Protein AF-A0A024X359-F1 (afdb_monomer_lite)

Secondary structure (DSSP, 8-state):
----SS-SSTTPPPHHHH--SS-EEEGGGTEEE-S-HHHHHHHHHHHHHHHHHHHHHHHHH---HHHHHHHHHHHHHHHHHHHHHHHHHHTS---EEPPPSS--TTS-SSTT-EEEEEETTEEEEEEEETTTTEEPPTT-EEETTTTEEETT--EEETTTTEEE-TTTHHHHHHHHHHHHHHHHHHHHHHHHHHHHHHHHHHSS---HHHHHHHHH-TT-

Sequence (220 aa):
MVQIHDAKSPFLLPLYKVYESNNIFFCKGNIITGPNIFFLLFTYIIIIISVLPIYIITYFQIDSSFCLTVALVSLTIFFVLVLFFLTTTAFCDPGIIPKRNYVDLSLPKGRTAFTTVKINGTIIKQYWCVNCNHFKEPRSKHCYTCNNCVTKFDHHCVWIGNCVGNRNYRRFFFFILNLSILSTIICFIFIGLFIQLCIKENGSLSFQPILYTIGEYPHM

Organism: Plasmodium falciparum (isolate Camp / Malaysia) (NCBI:txid5835)

pLDDT: mean 88.86, std 12.9, range [38.66, 98.81]

Radius of gyration: 25.85 Å; chains: 1; bounding box: 54×55×70 Å

InterPro domains:
  IPR001594 Palmitoyltransferase, DHHC domain [PF01529] (125-204)
  IPR039859 Palmitoyltransferase PFA4/ZDHHC16/ZDHHC20/ERF2-like [PTHR22883] (45-196)

Structure (mmCIF, N/CA/C/O backbone):
data_AF-A0A024X359-F1
#
_entry.id   AF-A0A024X359-F1
#
loop_
_atom_site.group_PDB
_atom_site.id
_atom_site.type_symbol
_atom_site.label_atom_id
_atom_site.label_alt_id
_atom_site.label_comp_id
_atom_site.label_asym_id
_atom_site.label_entity_id
_atom_site.label_seq_id
_atom_site.pdbx_PDB_ins_code
_atom_site.Cartn_x
_atom_site.Cartn_y
_atom_site.Cartn_z
_atom_site.occupancy
_atom_site.B_iso_or_equiv
_atom_site.auth_seq_id
_atom_site.auth_comp_id
_atom_site.auth_asym_id
_atom_site.auth_atom_id
_atom_site.pdbx_PDB_model_num
ATOM 1 N N . MET A 1 1 ? 7.014 -33.801 -16.166 1.00 38.66 1 MET A N 1
ATOM 2 C CA . MET A 1 1 ? 6.399 -33.379 -17.442 1.00 38.66 1 MET A CA 1
ATOM 3 C C . MET A 1 1 ? 5.160 -32.561 -17.086 1.00 38.66 1 MET A C 1
ATOM 5 O O . MET A 1 1 ? 4.189 -33.127 -16.609 1.00 38.66 1 MET A O 1
ATOM 9 N N . VAL A 1 2 ? 5.248 -31.228 -17.125 1.00 43.72 2 VAL A N 1
ATOM 10 C CA . VAL A 1 2 ? 4.160 -30.336 -16.676 1.00 43.72 2 VAL A CA 1
ATOM 11 C C . VAL A 1 2 ? 3.090 -30.314 -17.764 1.00 43.72 2 VAL A C 1
ATOM 13 O O . VAL A 1 2 ? 3.373 -29.857 -18.866 1.00 43.72 2 VAL A O 1
ATOM 16 N N . GLN A 1 3 ? 1.892 -30.833 -17.487 1.00 43.62 3 GLN A N 1
ATOM 17 C CA . GLN A 1 3 ? 0.793 -30.811 -18.454 1.00 43.62 3 GLN A CA 1
ATOM 18 C C . GLN A 1 3 ? 0.294 -29.375 -18.667 1.00 43.62 3 GLN A C 1
ATOM 20 O O . GLN A 1 3 ? -0.083 -28.670 -17.729 1.00 43.62 3 GLN A O 1
ATOM 25 N N . ILE A 1 4 ? 0.344 -28.933 -19.923 1.00 55.34 4 ILE A N 1
ATOM 26 C CA . ILE A 1 4 ? 0.020 -27.580 -20.375 1.00 55.34 4 ILE A CA 1
ATOM 27 C C . ILE A 1 4 ? -1.403 -27.607 -20.942 1.00 55.34 4 ILE A C 1
ATOM 29 O O . ILE A 1 4 ? -1.587 -27.733 -22.145 1.00 55.34 4 ILE A O 1
ATOM 33 N N . HIS A 1 5 ? -2.422 -27.522 -20.086 1.00 54.28 5 HIS A N 1
ATOM 34 C CA . HIS A 1 5 ? -3.819 -27.540 -20.549 1.00 54.28 5 HIS A CA 1
ATOM 35 C C . HIS A 1 5 ? -4.333 -26.190 -21.093 1.00 54.28 5 HIS A C 1
ATOM 37 O O . HIS A 1 5 ? -5.418 -26.153 -21.658 1.00 54.28 5 HIS A O 1
ATOM 43 N N . ASP A 1 6 ? -3.549 -25.106 -21.004 1.00 59.59 6 ASP A N 1
ATOM 44 C CA . ASP A 1 6 ? -4.024 -23.742 -21.317 1.00 59.59 6 ASP A CA 1
ATOM 45 C C . ASP A 1 6 ? -3.239 -23.004 -22.431 1.00 59.59 6 ASP A C 1
ATOM 47 O O . ASP A 1 6 ? -3.489 -21.822 -22.677 1.00 59.59 6 ASP A O 1
ATOM 51 N N . ALA A 1 7 ? -2.275 -23.637 -23.115 1.00 54.19 7 ALA A N 1
ATOM 52 C CA . ALA A 1 7 ? -1.505 -22.967 -24.173 1.00 54.19 7 ALA A CA 1
ATOM 53 C C . ALA A 1 7 ? -2.050 -23.292 -25.573 1.00 54.19 7 ALA A C 1
ATOM 55 O O . ALA A 1 7 ? -2.147 -24.454 -25.953 1.00 54.19 7 ALA A O 1
ATOM 56 N N . LYS A 1 8 ? -2.322 -22.254 -26.384 1.00 64.56 8 LYS A N 1
ATOM 57 C CA . LYS A 1 8 ? -2.740 -22.365 -27.803 1.00 64.56 8 LYS A CA 1
ATOM 58 C C . LYS A 1 8 ? -1.694 -23.035 -28.719 1.00 64.56 8 LYS A C 1
ATOM 60 O O . LYS A 1 8 ? -1.965 -23.265 -29.890 1.00 64.56 8 LYS A O 1
ATOM 65 N N . SER A 1 9 ? -0.501 -23.326 -28.201 1.00 68.88 9 SER A N 1
ATOM 66 C CA . SER A 1 9 ? 0.564 -24.087 -28.854 1.00 68.88 9 SER A CA 1
ATOM 67 C C . SER A 1 9 ? 1.379 -24.808 -27.773 1.00 68.88 9 SER A C 1
ATOM 69 O O . SER A 1 9 ? 1.671 -24.184 -26.749 1.00 68.88 9 SER A O 1
ATOM 71 N N . PRO A 1 10 ? 1.802 -26.071 -27.985 1.00 67.94 10 PRO A N 1
ATOM 72 C CA . PRO A 1 10 ? 2.625 -26.817 -27.026 1.00 67.94 10 PRO A CA 1
ATOM 73 C C . PRO A 1 10 ? 4.008 -26.183 -26.784 1.00 67.94 10 PRO A C 1
ATOM 75 O O . PRO A 1 10 ? 4.703 -26.569 -25.849 1.00 67.94 10 PRO A O 1
ATOM 78 N N . PHE A 1 11 ? 4.391 -25.189 -27.592 1.00 76.06 11 PHE A N 1
ATOM 79 C CA . PHE A 1 11 ? 5.669 -24.481 -27.507 1.00 76.06 11 PHE A CA 1
ATOM 80 C C . PHE A 1 11 ? 5.574 -23.092 -26.850 1.00 76.06 11 PHE A C 1
ATOM 82 O O . PHE A 1 11 ? 6.594 -22.424 -26.694 1.00 76.06 11 PHE A O 1
ATOM 89 N N . LEU A 1 12 ? 4.377 -22.625 -26.469 1.00 78.12 12 LEU A N 1
ATOM 90 C CA . LEU A 1 12 ? 4.191 -21.314 -25.839 1.00 78.12 12 LEU A CA 1
ATOM 91 C C . LEU A 1 12 ? 3.986 -21.455 -24.330 1.00 78.12 12 LEU A C 1
ATOM 93 O O . LEU A 1 12 ? 3.001 -22.032 -23.870 1.00 78.12 12 LEU A O 1
ATOM 97 N N . LEU A 1 13 ? 4.895 -20.871 -23.549 1.00 81.75 13 LEU A N 1
ATOM 98 C CA . LEU A 1 13 ? 4.740 -20.756 -22.101 1.00 81.75 13 LEU A CA 1
ATOM 99 C C . LEU A 1 13 ? 4.040 -19.436 -21.736 1.00 81.75 13 LEU A C 1
ATOM 101 O O . LEU A 1 13 ? 4.354 -18.396 -22.320 1.00 81.75 13 LEU A O 1
ATOM 105 N N . PRO A 1 14 ? 3.114 -19.436 -20.757 1.00 83.25 14 PRO A N 1
ATOM 106 C CA . PRO A 1 14 ? 2.523 -18.203 -20.252 1.00 83.25 14 PRO A CA 1
ATOM 107 C C . PRO A 1 14 ? 3.588 -17.240 -19.720 1.00 83.25 14 PRO A C 1
ATOM 109 O O . PRO A 1 14 ? 4.440 -17.642 -18.926 1.00 83.25 14 PRO A O 1
ATOM 112 N N . LEU A 1 15 ? 3.497 -15.960 -20.101 1.00 84.94 15 LEU A N 1
ATOM 113 C CA . LEU A 1 15 ? 4.510 -14.949 -19.781 1.00 84.94 15 LEU A CA 1
ATOM 114 C C . LEU A 1 15 ? 4.815 -14.873 -18.280 1.00 84.94 15 LEU A C 1
ATOM 116 O O . LEU A 1 15 ? 5.976 -14.859 -17.902 1.00 84.94 15 LEU A O 1
ATOM 120 N N . TYR A 1 16 ? 3.800 -14.921 -17.414 1.00 85.50 16 TYR A N 1
ATOM 121 C CA . TYR A 1 16 ? 3.980 -14.849 -15.956 1.00 85.50 16 TYR A CA 1
ATOM 122 C C . TYR A 1 16 ? 4.842 -15.983 -15.360 1.00 85.50 16 TYR A C 1
ATOM 124 O O . TYR A 1 16 ? 5.279 -15.868 -14.220 1.00 85.50 16 TYR A O 1
ATOM 132 N N . LYS A 1 17 ? 5.073 -17.083 -16.097 1.00 86.62 17 LYS A N 1
ATOM 133 C CA . LYS A 1 17 ? 5.959 -18.184 -15.677 1.00 86.62 17 LYS A CA 1
ATOM 134 C C . LYS A 1 17 ? 7.417 -17.978 -16.083 1.00 86.62 17 LYS A C 1
ATOM 136 O O . LYS A 1 17 ? 8.292 -18.596 -15.491 1.00 86.62 17 LYS A O 1
ATOM 141 N N . VAL A 1 18 ? 7.659 -17.179 -17.120 1.00 87.75 18 VAL A N 1
ATOM 142 C CA . VAL A 1 18 ? 8.979 -17.012 -17.752 1.00 87.75 18 VAL A CA 1
ATOM 143 C C . VAL A 1 18 ? 9.480 -15.568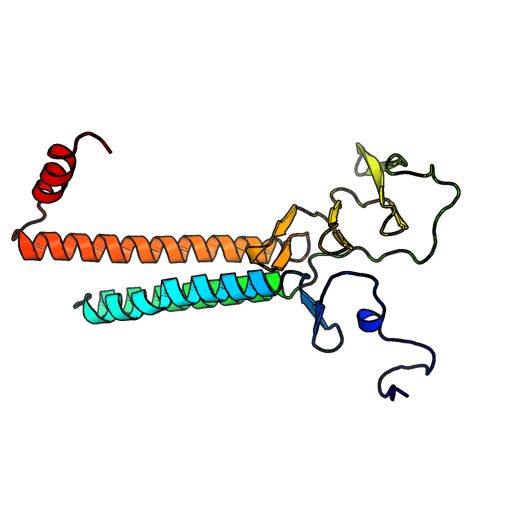 -17.707 1.00 87.75 18 VAL A C 1
ATOM 145 O O . VAL A 1 18 ? 10.602 -15.297 -18.117 1.00 87.75 18 VAL A O 1
ATOM 148 N N . TYR A 1 19 ? 8.660 -14.628 -17.230 1.00 88.81 19 TYR A N 1
ATOM 149 C CA . TYR A 1 19 ? 9.012 -13.218 -17.160 1.00 88.81 19 TYR A CA 1
ATOM 150 C C . TYR A 1 19 ? 10.105 -12.994 -16.115 1.00 88.81 19 TYR A C 1
ATOM 152 O O . TYR A 1 19 ? 9.886 -13.164 -14.916 1.00 88.81 19 TYR A O 1
ATOM 160 N N . GLU A 1 20 ? 11.281 -12.582 -16.582 1.00 91.19 20 GLU A N 1
ATOM 161 C CA . GLU A 1 20 ? 12.465 -12.369 -15.755 1.00 91.19 20 GLU A CA 1
ATOM 162 C C . GLU A 1 20 ? 12.299 -11.144 -14.848 1.00 91.19 20 GLU A C 1
ATOM 164 O O . GLU A 1 20 ? 12.737 -10.041 -15.171 1.00 91.19 20 GLU A O 1
ATOM 169 N N . SER A 1 21 ? 11.669 -11.308 -13.692 1.00 93.94 21 SER A N 1
ATOM 170 C CA . SER A 1 21 ? 11.541 -10.263 -12.677 1.00 93.94 21 SER A CA 1
ATOM 171 C C . SER A 1 21 ? 11.519 -10.855 -11.278 1.00 93.94 21 SER A C 1
ATOM 173 O O . SER A 1 21 ? 11.332 -12.057 -11.119 1.00 93.94 21 SER A O 1
ATOM 175 N N . ASN A 1 22 ? 11.639 -9.998 -10.267 1.00 96.25 22 ASN A N 1
ATOM 176 C CA . ASN A 1 22 ? 11.485 -10.410 -8.872 1.00 96.25 22 ASN A CA 1
ATOM 177 C C . ASN A 1 22 ? 10.027 -10.270 -8.392 1.00 96.25 22 ASN A C 1
ATOM 179 O O . ASN A 1 22 ? 9.752 -10.368 -7.200 1.00 96.25 22 ASN A O 1
ATOM 183 N N . ASN A 1 23 ? 9.086 -9.974 -9.294 1.00 95.69 23 ASN A N 1
ATOM 184 C CA . ASN A 1 23 ? 7.673 -9.896 -8.955 1.00 95.69 23 ASN A CA 1
ATOM 185 C C . ASN A 1 23 ? 7.079 -11.287 -8.719 1.00 95.69 23 ASN A C 1
ATOM 187 O O . ASN A 1 23 ? 7.470 -12.272 -9.342 1.00 95.69 23 ASN A O 1
ATOM 191 N N . ILE A 1 24 ? 6.081 -11.340 -7.842 1.00 94.88 24 ILE A N 1
ATOM 192 C CA . ILE A 1 24 ? 5.318 -12.549 -7.542 1.00 94.88 24 ILE A CA 1
ATOM 193 C C . ILE A 1 24 ? 3.985 -12.446 -8.285 1.00 94.88 24 ILE A C 1
ATOM 195 O O . ILE A 1 24 ? 3.284 -11.436 -8.176 1.00 94.88 24 ILE A O 1
ATOM 199 N N . PHE A 1 25 ? 3.635 -13.492 -9.030 1.00 94.25 25 PHE A N 1
ATOM 200 C CA . PHE A 1 25 ? 2.418 -13.556 -9.836 1.00 94.25 25 PHE A CA 1
ATOM 201 C C . PHE A 1 25 ? 1.420 -14.551 -9.236 1.00 94.25 25 PHE A C 1
ATOM 203 O O . PHE A 1 25 ? 1.756 -15.708 -8.991 1.00 94.25 25 PHE A O 1
ATOM 210 N N . PHE A 1 26 ? 0.172 -14.123 -9.066 1.00 92.50 26 PHE A N 1
ATOM 211 C CA . PHE A 1 26 ? -0.948 -14.953 -8.619 1.00 92.50 26 PHE A CA 1
ATOM 212 C C . PHE A 1 26 ? -2.030 -15.034 -9.703 1.00 92.50 26 PHE A C 1
ATOM 214 O O . PHE A 1 26 ? -1.989 -14.314 -10.704 1.00 92.50 26 PHE A O 1
ATOM 221 N N . CYS A 1 27 ? -3.008 -15.927 -9.520 1.00 92.12 27 CYS A N 1
ATOM 222 C CA . CYS A 1 27 ? -4.182 -16.056 -10.396 1.00 92.12 27 CYS A CA 1
ATOM 223 C C . CYS A 1 27 ? -3.825 -16.152 -11.894 1.00 92.12 27 CYS A C 1
ATOM 225 O O . CYS A 1 27 ? -4.359 -15.406 -12.710 1.00 92.12 27 CYS A O 1
ATOM 227 N N . LYS A 1 28 ? -2.884 -17.042 -12.251 1.00 90.06 28 LYS A N 1
ATOM 228 C CA . LYS A 1 28 ? -2.366 -17.209 -13.626 1.00 90.06 28 LYS A CA 1
ATOM 229 C C . LYS A 1 28 ? -1.805 -15.911 -14.247 1.00 90.06 28 LYS A C 1
ATOM 231 O O . LYS A 1 28 ? -1.902 -15.708 -15.452 1.00 90.06 28 LYS A O 1
ATOM 236 N N . GLY A 1 29 ? -1.223 -15.033 -13.427 1.00 87.38 29 GLY A N 1
ATOM 237 C CA . GLY A 1 29 ? -0.613 -13.774 -13.867 1.00 87.38 29 GLY A CA 1
ATOM 238 C C . GLY A 1 29 ? -1.540 -12.560 -13.830 1.00 87.38 29 GLY A C 1
ATOM 239 O O . GLY A 1 29 ? -1.084 -11.457 -14.118 1.00 87.38 29 GLY A O 1
ATOM 240 N N . ASN A 1 30 ? -2.809 -12.728 -13.447 1.00 89.12 30 ASN A N 1
ATOM 241 C CA . ASN A 1 30 ? -3.763 -11.616 -13.355 1.00 89.12 30 ASN A CA 1
ATOM 242 C C . ASN A 1 30 ? -3.503 -10.697 -12.156 1.00 89.12 30 ASN A C 1
ATOM 244 O O . ASN A 1 30 ? -3.935 -9.547 -12.153 1.00 89.12 30 ASN A O 1
ATOM 248 N N . ILE A 1 31 ? -2.815 -11.207 -11.136 1.00 94.19 31 ILE A N 1
ATOM 249 C CA . ILE A 1 31 ? -2.437 -10.451 -9.948 1.00 94.19 31 ILE A CA 1
ATOM 250 C C . ILE A 1 31 ? -0.918 -10.469 -9.844 1.00 94.19 31 ILE A C 1
ATOM 252 O O . ILE A 1 31 ? -0.289 -11.513 -10.009 1.00 94.19 31 ILE A O 1
ATOM 256 N N . ILE A 1 32 ? -0.337 -9.313 -9.546 1.00 95.12 32 ILE A N 1
ATOM 257 C CA . ILE A 1 32 ? 1.105 -9.136 -9.408 1.00 95.12 32 ILE A CA 1
ATOM 258 C C . ILE A 1 32 ? 1.393 -8.335 -8.143 1.00 95.12 32 ILE A C 1
ATOM 260 O O . ILE A 1 32 ? 0.727 -7.341 -7.869 1.00 95.12 32 ILE A O 1
ATOM 264 N N . THR A 1 33 ? 2.393 -8.755 -7.382 1.00 96.56 33 THR A N 1
ATOM 265 C CA . THR A 1 33 ? 2.958 -7.981 -6.272 1.00 96.56 33 THR A CA 1
ATOM 266 C C . THR A 1 33 ? 4.479 -7.955 -6.383 1.00 96.56 33 THR A C 1
ATOM 268 O O . THR A 1 33 ? 5.068 -8.662 -7.210 1.00 96.56 33 THR A O 1
ATOM 271 N N . GLY A 1 34 ? 5.135 -7.091 -5.619 1.00 95.88 34 GLY A N 1
ATOM 272 C CA . GLY A 1 34 ? 6.592 -7.056 -5.570 1.00 95.88 34 GLY A CA 1
ATOM 273 C C . GLY A 1 34 ? 7.177 -8.143 -4.656 1.00 95.88 34 GLY A C 1
ATOM 274 O O . GLY A 1 34 ? 6.446 -8.915 -4.034 1.00 95.88 34 GLY A O 1
ATOM 275 N N . PRO A 1 35 ? 8.512 -8.224 -4.570 1.00 95.75 35 PRO A N 1
ATOM 276 C CA . PRO A 1 35 ? 9.204 -9.282 -3.829 1.00 95.75 35 PRO A CA 1
ATOM 277 C C . PRO A 1 35 ? 9.077 -9.162 -2.303 1.00 95.75 35 PRO A C 1
ATOM 279 O O . PRO A 1 35 ? 9.296 -10.134 -1.584 1.00 95.75 35 PRO A O 1
ATOM 282 N N . ASN A 1 36 ? 8.749 -7.981 -1.771 1.00 96.00 36 ASN A N 1
ATOM 283 C CA . ASN A 1 36 ? 8.774 -7.703 -0.331 1.00 96.00 36 ASN A CA 1
ATOM 284 C C . ASN A 1 36 ? 7.453 -8.086 0.368 1.00 96.00 36 ASN A C 1
ATOM 286 O O . ASN A 1 36 ? 6.906 -7.304 1.145 1.00 96.00 36 ASN A O 1
ATOM 290 N N . ILE A 1 37 ? 6.945 -9.298 0.123 1.00 94.06 37 ILE A N 1
ATOM 291 C CA . ILE A 1 37 ? 5.652 -9.751 0.665 1.00 94.06 37 ILE A CA 1
ATOM 292 C C . ILE A 1 37 ? 5.631 -9.825 2.199 1.00 94.06 37 ILE A C 1
ATOM 294 O O . ILE A 1 37 ? 4.612 -9.527 2.811 1.00 94.06 37 ILE A O 1
ATOM 298 N N . PHE A 1 38 ? 6.761 -10.136 2.840 1.00 95.94 38 PHE A N 1
ATOM 299 C CA . PHE A 1 38 ? 6.850 -10.162 4.304 1.00 95.94 38 PHE A CA 1
ATOM 300 C C . PHE A 1 38 ? 6.639 -8.781 4.936 1.00 95.94 38 PHE A C 1
ATOM 302 O O . PHE A 1 38 ? 5.947 -8.673 5.943 1.00 95.94 38 PHE A O 1
ATOM 309 N N . PHE A 1 39 ? 7.162 -7.714 4.322 1.00 96.81 39 PHE A N 1
ATOM 310 C CA . PHE A 1 39 ? 6.930 -6.345 4.795 1.00 96.81 39 PHE A CA 1
ATOM 311 C C . PHE A 1 39 ? 5.488 -5.886 4.549 1.00 96.81 39 PHE A C 1
ATOM 313 O O . PHE A 1 39 ? 4.927 -5.152 5.361 1.00 96.81 39 PHE A O 1
ATOM 320 N N . LEU A 1 40 ? 4.857 -6.368 3.474 1.00 97.31 40 LEU A N 1
ATOM 321 C CA . LEU A 1 40 ? 3.428 -6.163 3.248 1.00 97.31 40 LEU A CA 1
ATOM 322 C C . LEU A 1 40 ? 2.584 -6.845 4.337 1.00 97.31 40 LEU A C 1
ATOM 324 O O . LEU A 1 40 ? 1.702 -6.210 4.909 1.00 97.31 40 LEU A O 1
ATOM 328 N N . LEU A 1 41 ? 2.874 -8.108 4.671 1.00 97.69 41 LEU A N 1
ATOM 329 C CA . LEU A 1 41 ? 2.206 -8.819 5.770 1.00 97.69 41 LEU A CA 1
ATOM 330 C C . LEU A 1 41 ? 2.416 -8.104 7.107 1.00 97.69 41 LEU A C 1
ATOM 332 O O . LEU A 1 41 ? 1.460 -7.896 7.849 1.00 97.69 41 LEU A O 1
ATOM 336 N N . PHE A 1 42 ? 3.643 -7.663 7.381 1.00 98.12 42 PHE A N 1
ATOM 337 C CA . PHE A 1 42 ? 3.963 -6.870 8.564 1.00 98.12 42 PHE A CA 1
ATOM 338 C C . PHE A 1 42 ? 3.143 -5.572 8.632 1.00 98.12 42 PHE A C 1
ATOM 340 O O . PHE A 1 42 ? 2.619 -5.226 9.688 1.00 98.12 42 PHE A O 1
ATOM 347 N N . THR A 1 43 ? 2.948 -4.896 7.499 1.00 98.06 43 THR A N 1
ATOM 348 C CA . THR A 1 43 ? 2.126 -3.680 7.414 1.00 98.06 43 THR A CA 1
ATOM 349 C C . THR A 1 43 ? 0.654 -3.963 7.720 1.00 98.06 43 THR A C 1
ATOM 351 O O . THR A 1 43 ? 0.050 -3.229 8.501 1.00 98.06 43 THR A O 1
ATOM 354 N N . TYR A 1 44 ? 0.079 -5.051 7.188 1.00 98.50 44 TYR A N 1
ATOM 355 C CA . TYR A 1 44 ? -1.277 -5.477 7.566 1.00 98.50 44 TYR A CA 1
ATOM 356 C C . TYR A 1 44 ? -1.392 -5.744 9.066 1.00 98.50 44 TYR A C 1
ATOM 358 O O . TYR A 1 44 ? -2.340 -5.280 9.695 1.00 98.50 44 TYR A O 1
ATOM 366 N N . ILE A 1 45 ? -0.422 -6.458 9.640 1.00 98.38 45 ILE A N 1
ATOM 367 C CA . ILE A 1 45 ? -0.403 -6.795 11.066 1.00 98.38 45 ILE A CA 1
ATOM 368 C C . ILE A 1 45 ? -0.381 -5.526 11.921 1.00 98.38 45 ILE A C 1
ATOM 370 O O . ILE A 1 45 ? -1.210 -5.403 12.817 1.00 98.38 45 ILE A O 1
ATOM 374 N N . ILE A 1 46 ? 0.500 -4.564 11.624 1.00 97.69 46 ILE A N 1
ATOM 375 C CA . ILE A 1 46 ? 0.562 -3.294 12.364 1.00 97.69 46 ILE A CA 1
ATOM 376 C C . ILE A 1 46 ? -0.778 -2.562 12.302 1.00 97.69 46 ILE A C 1
ATOM 378 O O . ILE A 1 46 ? -1.284 -2.126 13.335 1.00 97.69 46 ILE A O 1
ATOM 382 N N . ILE A 1 47 ? -1.373 -2.436 11.113 1.00 98.06 47 ILE A N 1
ATOM 383 C CA . ILE A 1 47 ? -2.640 -1.713 10.939 1.00 98.06 47 ILE A CA 1
ATOM 384 C C . ILE A 1 47 ? -3.771 -2.408 11.710 1.00 98.06 47 ILE A C 1
ATOM 386 O O . ILE A 1 47 ? -4.530 -1.754 12.414 1.00 98.06 47 ILE A O 1
ATOM 390 N N . ILE A 1 48 ? -3.870 -3.735 11.638 1.00 97.19 48 ILE A N 1
ATOM 391 C CA . ILE A 1 48 ? -4.920 -4.492 12.331 1.00 97.19 48 ILE A CA 1
ATOM 392 C C . ILE A 1 48 ? -4.731 -4.426 13.852 1.00 97.19 48 ILE A C 1
ATOM 394 O O . ILE A 1 48 ? -5.674 -4.100 14.571 1.00 97.19 48 ILE A O 1
ATOM 398 N N . ILE A 1 49 ? -3.521 -4.692 14.352 1.00 97.25 49 ILE A N 1
ATOM 399 C CA . ILE A 1 49 ? -3.234 -4.703 15.795 1.00 97.25 49 ILE A CA 1
ATOM 400 C C . ILE A 1 49 ? -3.386 -3.311 16.411 1.00 97.25 49 ILE A C 1
ATOM 402 O O . ILE A 1 49 ? -3.837 -3.207 17.545 1.00 97.25 49 ILE A O 1
ATOM 406 N N . SER A 1 50 ? -3.041 -2.245 15.688 1.00 95.75 50 SER A N 1
ATOM 407 C CA . SER A 1 50 ? -3.212 -0.877 16.195 1.00 95.75 50 SER A CA 1
ATOM 408 C C . SER A 1 50 ? -4.674 -0.430 16.228 1.00 95.75 50 SER A C 1
ATOM 410 O O . SER A 1 50 ? -5.045 0.336 17.111 1.00 95.75 50 SER A O 1
ATOM 412 N N . VAL A 1 51 ? -5.515 -0.917 15.310 1.00 96.81 51 VAL A N 1
ATOM 413 C CA . VAL A 1 51 ? -6.908 -0.466 15.179 1.00 96.81 51 VAL A CA 1
ATOM 414 C C . VAL A 1 51 ? -7.889 -1.315 15.998 1.00 96.81 51 VAL A C 1
ATOM 416 O O . VAL A 1 51 ? -8.817 -0.762 16.584 1.00 96.81 51 VAL A O 1
ATOM 419 N N . LEU A 1 52 ? -7.714 -2.639 16.088 1.00 95.19 52 LEU A N 1
ATOM 420 C CA . LEU A 1 52 ? -8.677 -3.517 16.776 1.00 95.19 52 LEU A CA 1
ATOM 421 C C . LEU A 1 52 ? -8.917 -3.161 18.258 1.00 95.19 52 LEU A C 1
ATOM 423 O O . LEU A 1 52 ? -10.082 -3.099 18.655 1.00 95.19 52 LEU A O 1
ATOM 427 N N . PRO A 1 53 ? -7.893 -2.869 19.085 1.00 96.38 53 PRO A N 1
ATOM 428 C CA . PRO A 1 53 ? -8.108 -2.461 20.474 1.00 96.38 53 PRO A CA 1
ATOM 429 C C . PRO A 1 53 ? -8.913 -1.162 20.600 1.00 96.38 53 PRO A C 1
ATOM 431 O O . PRO A 1 53 ? -9.644 -0.986 21.574 1.00 96.38 53 PRO A O 1
ATOM 434 N N . ILE A 1 54 ? -8.837 -0.272 19.604 1.00 96.88 54 ILE A N 1
ATOM 435 C CA . ILE A 1 54 ? -9.575 0.998 19.605 1.00 96.88 54 ILE A CA 1
ATOM 436 C C . ILE A 1 54 ? -11.081 0.757 19.548 1.00 96.88 54 ILE A C 1
ATOM 438 O O . ILE A 1 54 ? -11.819 1.473 20.218 1.00 96.88 54 ILE A O 1
ATOM 442 N N . TYR A 1 55 ? -11.553 -0.271 18.834 1.00 96.75 55 TYR A N 1
ATOM 443 C CA . TYR A 1 55 ? -12.976 -0.642 18.840 1.00 96.75 55 TYR A CA 1
ATOM 444 C C . TYR A 1 55 ? -13.464 -0.991 20.243 1.00 96.75 55 TYR A C 1
ATOM 446 O O . TYR A 1 55 ? -14.526 -0.532 20.657 1.00 96.75 55 TYR A O 1
ATOM 454 N N . ILE A 1 56 ? -12.669 -1.772 20.979 1.00 96.19 56 ILE A N 1
ATOM 455 C CA . ILE A 1 56 ? -12.987 -2.205 22.341 1.00 96.19 56 ILE A CA 1
ATOM 456 C C . ILE A 1 56 ? -13.046 -0.986 23.265 1.00 96.19 56 ILE A C 1
ATOM 458 O O . ILE A 1 56 ? -14.047 -0.776 23.943 1.00 96.19 56 ILE A O 1
ATOM 462 N N . ILE A 1 57 ? -12.007 -0.146 23.244 1.00 95.50 57 ILE A N 1
ATOM 463 C CA . ILE A 1 57 ? -11.944 1.072 24.065 1.00 95.50 57 ILE A CA 1
ATOM 464 C C . ILE A 1 57 ? -13.128 1.994 23.750 1.00 95.50 57 ILE A C 1
ATOM 466 O O . ILE A 1 57 ? -13.808 2.451 24.663 1.00 95.50 57 ILE A O 1
ATOM 470 N N . THR A 1 58 ? -13.411 2.226 22.467 1.00 95.06 58 THR A N 1
ATOM 471 C CA . THR A 1 58 ? -14.515 3.090 22.022 1.00 95.06 58 THR A CA 1
ATOM 472 C C . THR A 1 58 ? -15.862 2.562 22.518 1.00 95.06 58 THR A C 1
ATOM 474 O O . THR A 1 58 ? -16.658 3.336 23.039 1.00 95.06 58 THR A O 1
ATOM 477 N N . TYR A 1 59 ? -16.100 1.249 22.413 1.00 96.19 59 TYR A N 1
ATOM 478 C CA . TYR A 1 59 ? -17.342 0.611 22.855 1.00 96.19 59 TYR A CA 1
ATOM 479 C C . TYR A 1 59 ? -17.574 0.716 24.364 1.00 96.19 59 TYR A C 1
ATOM 481 O O . TYR A 1 59 ? -18.696 0.964 24.790 1.00 96.19 59 TYR A O 1
ATOM 489 N N . PHE A 1 60 ? -16.526 0.538 25.171 1.00 95.50 60 PHE A N 1
ATOM 490 C CA . PHE A 1 60 ? -16.657 0.543 26.629 1.00 95.50 60 PHE A CA 1
ATOM 491 C C . PHE A 1 60 ? -16.631 1.935 27.265 1.00 95.50 60 PHE A C 1
ATOM 493 O O . PHE A 1 60 ? -17.090 2.066 28.394 1.00 95.50 60 PHE A O 1
ATOM 500 N N . GLN A 1 61 ? -16.070 2.946 26.597 1.00 93.94 61 GLN A N 1
ATOM 501 C CA . GLN A 1 61 ? -15.844 4.261 27.210 1.00 93.94 61 GLN A CA 1
ATOM 502 C C . GLN A 1 61 ? -16.810 5.357 26.734 1.00 93.94 61 GLN A C 1
ATOM 504 O O . GLN A 1 61 ? -16.944 6.380 27.405 1.00 93.94 61 GLN A O 1
ATOM 509 N N . ILE A 1 62 ? -17.481 5.177 25.589 1.00 93.12 62 ILE A N 1
ATOM 510 C CA . ILE A 1 62 ? -18.433 6.164 25.061 1.00 93.12 62 ILE A CA 1
ATOM 511 C C . ILE A 1 62 ? -19.865 5.771 25.437 1.00 93.12 62 ILE A C 1
ATOM 513 O O . ILE A 1 62 ? -20.452 4.882 24.825 1.00 93.12 62 ILE A O 1
ATOM 517 N N . ASP A 1 63 ? -20.456 6.505 26.383 1.00 90.69 63 ASP A N 1
ATOM 518 C CA . ASP A 1 63 ? -21.815 6.240 26.882 1.00 90.69 63 ASP A CA 1
ATOM 519 C C . ASP A 1 63 ? -22.924 6.701 25.915 1.00 90.69 63 ASP A C 1
ATOM 521 O O . ASP A 1 63 ? -24.000 6.107 25.833 1.00 90.69 63 ASP A O 1
ATOM 525 N N . SER A 1 64 ? -22.683 7.786 25.169 1.00 93.50 64 SER A N 1
ATOM 526 C CA . SER A 1 64 ? -23.669 8.333 24.229 1.00 93.50 64 SER A CA 1
ATOM 527 C C . SER A 1 64 ? -23.828 7.411 23.023 1.00 93.50 64 SER A C 1
ATOM 529 O O . SER A 1 64 ? -22.917 7.291 22.202 1.00 93.50 64 SER A O 1
ATOM 531 N N . SER A 1 65 ? -25.016 6.821 22.865 1.00 95.00 65 SER A N 1
ATOM 532 C CA . SER A 1 65 ? -25.335 5.905 21.760 1.00 95.00 65 SER A CA 1
ATOM 533 C C . SER A 1 65 ? -25.109 6.533 20.382 1.00 95.00 65 SER A C 1
ATOM 535 O O . SER A 1 65 ? -24.604 5.874 19.470 1.00 95.00 65 SER A O 1
ATOM 537 N N . PHE A 1 66 ? -25.423 7.823 20.235 1.00 95.94 66 PHE A N 1
ATOM 538 C CA . PHE A 1 66 ? -25.176 8.571 19.007 1.00 95.94 66 PHE A CA 1
ATOM 539 C C . PHE A 1 66 ? -23.674 8.717 18.727 1.00 95.94 66 PHE A C 1
ATOM 541 O O . PHE A 1 66 ? -23.215 8.337 17.649 1.00 95.94 66 PHE A O 1
ATOM 548 N N . CYS A 1 67 ? -22.895 9.204 19.701 1.00 94.44 67 CYS A N 1
ATOM 549 C CA . CYS A 1 67 ? -21.448 9.385 19.541 1.00 94.44 67 CYS A CA 1
ATOM 550 C C . CYS A 1 67 ? -20.737 8.052 19.288 1.00 94.44 67 CYS A C 1
ATOM 552 O O . CYS A 1 67 ? -19.867 7.976 18.421 1.00 94.44 67 CYS A O 1
ATOM 554 N N . LEU A 1 68 ? -21.146 6.997 19.996 1.00 95.81 68 LEU A N 1
ATOM 555 C CA . LEU A 1 68 ? -20.623 5.648 19.824 1.00 95.81 68 LEU A CA 1
ATOM 556 C C . LEU A 1 68 ? -20.878 5.138 18.402 1.00 95.81 68 LEU A C 1
ATOM 558 O O . LEU A 1 68 ? -19.955 4.671 17.738 1.00 95.81 68 LEU A O 1
ATOM 562 N N . THR A 1 69 ? -22.109 5.279 17.904 1.00 96.94 69 THR A N 1
ATOM 563 C CA . THR A 1 69 ? -22.468 4.849 16.544 1.00 96.94 69 THR A CA 1
ATOM 564 C C . THR A 1 69 ? -21.636 5.587 15.498 1.00 96.94 69 THR A C 1
ATOM 566 O O . THR A 1 69 ? -21.063 4.956 14.611 1.00 96.94 69 THR A O 1
ATOM 569 N N . VAL A 1 70 ? -21.508 6.912 15.615 1.00 96.81 70 VAL A N 1
ATOM 570 C CA . VAL A 1 70 ? -20.700 7.724 14.690 1.00 96.81 70 VAL A CA 1
ATOM 571 C C . VAL A 1 70 ? -19.224 7.312 14.731 1.00 96.81 70 VAL A C 1
ATOM 573 O O . VAL A 1 70 ? -18.609 7.131 13.676 1.00 96.81 70 VAL A O 1
ATOM 576 N N . ALA A 1 71 ? -18.654 7.115 15.923 1.00 96.75 71 ALA A N 1
ATOM 577 C CA . ALA A 1 71 ? -17.264 6.699 16.088 1.00 96.75 71 ALA A CA 1
ATOM 578 C C . ALA A 1 71 ? -17.008 5.312 15.476 1.00 96.75 71 ALA A C 1
ATOM 580 O O . ALA A 1 71 ? -16.104 5.160 14.658 1.00 96.75 71 ALA A O 1
ATOM 581 N N . LEU A 1 72 ? -17.838 4.313 15.788 1.00 97.69 72 LEU A N 1
ATOM 582 C CA . LEU A 1 72 ? -17.666 2.954 15.269 1.00 97.69 72 LEU A CA 1
ATOM 583 C C . LEU A 1 72 ? -17.879 2.872 13.754 1.00 97.69 72 LEU A C 1
ATOM 585 O O . LEU A 1 72 ? -17.102 2.210 13.063 1.00 97.69 72 LEU A O 1
ATOM 589 N N . VAL A 1 73 ? -18.892 3.555 13.212 1.00 98.12 73 VAL A N 1
ATOM 590 C CA . VAL A 1 73 ? -19.155 3.566 11.764 1.00 98.12 73 VAL A CA 1
ATOM 591 C C . VAL A 1 73 ? -18.017 4.252 11.015 1.00 98.12 73 VAL A C 1
ATOM 593 O O . VAL A 1 73 ? -17.526 3.706 10.027 1.00 98.12 73 VAL A O 1
ATOM 596 N N . SER A 1 74 ? -17.553 5.412 11.488 1.00 97.81 74 SER A N 1
ATOM 597 C CA . SER A 1 74 ? -16.436 6.120 10.852 1.00 97.81 74 SER A CA 1
ATOM 598 C C . SER A 1 74 ? -15.132 5.315 10.920 1.00 97.81 74 SER A C 1
ATOM 600 O O . SER A 1 74 ? -14.486 5.140 9.884 1.00 97.81 74 SER A O 1
ATOM 602 N N . LEU A 1 75 ? -14.793 4.731 12.077 1.00 98.06 75 LEU A N 1
ATOM 603 C CA . LEU A 1 75 ? -13.665 3.802 12.217 1.00 98.06 75 LEU A CA 1
ATOM 604 C C . LEU A 1 75 ? -13.773 2.636 11.226 1.00 98.06 75 LEU A C 1
ATOM 606 O O . LEU A 1 75 ? -12.797 2.325 10.546 1.00 98.06 75 LEU A O 1
ATOM 610 N N . THR A 1 76 ? -14.956 2.029 11.097 1.00 98.38 76 THR A N 1
ATOM 611 C CA . THR A 1 76 ? -15.181 0.873 10.211 1.00 98.38 76 THR A CA 1
ATOM 612 C C . THR A 1 76 ? -14.997 1.239 8.751 1.00 98.38 76 THR A C 1
ATOM 614 O O . THR A 1 76 ? -14.256 0.560 8.038 1.00 98.38 76 THR A O 1
ATOM 617 N N . ILE A 1 77 ? -15.618 2.330 8.303 1.00 98.56 77 ILE A N 1
ATOM 618 C CA . ILE A 1 77 ? -15.530 2.780 6.912 1.00 98.56 77 ILE A CA 1
ATOM 619 C C . ILE A 1 77 ? -14.072 3.047 6.535 1.00 98.56 77 ILE A C 1
ATOM 621 O O . ILE A 1 77 ? -13.577 2.482 5.558 1.00 98.56 77 ILE A O 1
ATOM 625 N N . PHE A 1 78 ? -13.357 3.862 7.315 1.00 98.62 78 PHE A N 1
ATOM 626 C CA . PHE A 1 78 ? -11.984 4.226 6.969 1.00 98.62 78 PHE A CA 1
ATOM 627 C C . PHE A 1 78 ? -11.005 3.062 7.138 1.00 98.62 78 PHE A C 1
ATOM 629 O O . PHE A 1 78 ? -10.107 2.919 6.311 1.00 98.62 78 PHE A O 1
ATOM 636 N N . PHE A 1 79 ? -11.203 2.173 8.115 1.00 98.62 79 PHE A N 1
ATOM 637 C CA . PHE A 1 79 ? -10.404 0.954 8.246 1.00 98.62 79 PHE A CA 1
ATOM 638 C C . PHE A 1 79 ? -10.543 0.040 7.022 1.00 98.62 79 PHE A C 1
ATOM 640 O O . PHE A 1 79 ? -9.537 -0.381 6.446 1.00 98.62 79 PHE A O 1
ATOM 647 N N . VAL A 1 80 ? -11.771 -0.201 6.552 1.00 98.62 80 VAL A N 1
ATOM 648 C CA . VAL A 1 80 ? -12.017 -1.000 5.342 1.00 98.62 80 VAL A CA 1
ATOM 649 C C . VAL A 1 80 ? -11.417 -0.327 4.105 1.00 98.62 80 VAL A C 1
ATOM 651 O O . VAL A 1 80 ? -10.768 -1.002 3.304 1.00 98.62 80 VAL A O 1
ATOM 654 N N . LEU A 1 81 ? -11.565 0.994 3.956 1.00 98.69 81 LEU A N 1
ATOM 655 C CA . LEU A 1 81 ? -10.970 1.737 2.839 1.00 98.69 81 LEU A CA 1
ATOM 656 C C . LEU A 1 81 ? -9.437 1.668 2.850 1.00 98.69 81 LEU A C 1
ATOM 658 O O . LEU A 1 81 ? -8.836 1.466 1.793 1.00 98.69 81 LEU A O 1
ATOM 662 N N . VAL A 1 82 ? -8.798 1.780 4.019 1.00 98.81 82 VAL A N 1
ATOM 663 C CA . VAL A 1 82 ? -7.342 1.619 4.172 1.00 98.81 82 VAL A CA 1
ATOM 664 C C . VAL A 1 82 ? -6.902 0.244 3.681 1.00 98.81 82 VAL A C 1
ATOM 666 O O . VAL A 1 82 ? -6.012 0.160 2.833 1.00 98.81 82 VAL A O 1
ATOM 669 N N . LEU A 1 83 ? -7.547 -0.829 4.148 1.00 98.62 83 LEU A N 1
ATOM 670 C CA . LEU A 1 83 ? -7.211 -2.193 3.735 1.00 98.62 83 LEU A CA 1
ATOM 671 C C . LEU A 1 83 ? -7.460 -2.414 2.238 1.00 98.62 83 LEU A C 1
ATOM 673 O O . LEU A 1 83 ? -6.629 -3.016 1.553 1.00 98.62 83 LEU A O 1
ATOM 677 N N . PHE A 1 84 ? -8.559 -1.884 1.702 1.00 98.62 84 PHE A N 1
ATOM 678 C CA . PHE A 1 84 ? -8.893 -1.971 0.282 1.00 98.62 84 PHE A CA 1
ATOM 679 C C . PHE A 1 84 ? -7.851 -1.271 -0.603 1.00 98.62 84 PHE A C 1
ATOM 681 O O . PHE A 1 84 ? -7.342 -1.863 -1.563 1.00 98.62 84 PHE A O 1
ATOM 688 N N . PHE A 1 85 ? -7.488 -0.024 -0.292 1.00 98.75 85 PHE A N 1
ATOM 689 C CA . PHE A 1 85 ? -6.501 0.714 -1.079 1.00 98.75 85 PHE A CA 1
ATOM 690 C C . PHE A 1 85 ? -5.080 0.170 -0.893 1.00 98.75 85 PHE A C 1
ATOM 692 O O . PHE A 1 85 ? -4.339 0.113 -1.877 1.00 98.75 85 PHE A O 1
ATOM 699 N N . LEU A 1 86 ? -4.711 -0.313 0.300 1.00 98.62 86 LEU A N 1
ATOM 700 C CA . LEU A 1 86 ? -3.453 -1.037 0.516 1.00 98.62 86 LEU A CA 1
ATOM 701 C C . LEU A 1 86 ? -3.383 -2.274 -0.388 1.00 98.62 86 LEU A C 1
ATOM 703 O O . LEU A 1 86 ? -2.442 -2.411 -1.172 1.00 98.62 86 LEU A O 1
ATOM 707 N N . THR A 1 87 ? -4.421 -3.116 -0.359 1.00 98.25 87 THR A N 1
ATOM 708 C CA . THR A 1 87 ? -4.499 -4.347 -1.162 1.00 98.25 87 THR A CA 1
ATOM 709 C C . THR A 1 87 ? -4.410 -4.038 -2.653 1.00 98.25 87 THR A C 1
ATOM 711 O O . THR A 1 87 ? -3.559 -4.568 -3.363 1.00 98.25 87 THR A O 1
ATOM 714 N N . THR A 1 88 ? -5.252 -3.137 -3.153 1.00 97.75 88 THR A N 1
ATOM 715 C CA . THR A 1 88 ? -5.324 -2.832 -4.591 1.00 97.75 88 THR A CA 1
ATOM 716 C C . THR A 1 88 ? -4.094 -2.090 -5.121 1.00 97.75 88 THR A C 1
ATOM 718 O O . THR A 1 88 ? -3.858 -2.092 -6.334 1.00 97.75 88 THR A O 1
ATOM 721 N N . THR A 1 89 ? -3.310 -1.455 -4.246 1.00 98.19 89 THR A N 1
ATOM 722 C CA . THR A 1 89 ? -2.011 -0.866 -4.598 1.00 98.19 89 THR A CA 1
ATOM 723 C C . THR A 1 89 ? -0.912 -1.926 -4.609 1.00 98.19 89 THR A C 1
ATOM 725 O O . THR A 1 89 ? -0.136 -1.979 -5.566 1.00 98.19 89 THR A O 1
ATOM 728 N N . ALA A 1 90 ? -0.864 -2.777 -3.579 1.00 98.12 90 ALA A N 1
ATOM 729 C CA . ALA A 1 90 ? 0.137 -3.826 -3.416 1.00 98.12 90 ALA A CA 1
ATOM 730 C C . ALA A 1 90 ? 0.039 -4.903 -4.506 1.00 98.12 90 ALA A C 1
ATOM 732 O O . ALA A 1 90 ? 1.057 -5.321 -5.051 1.00 98.12 90 ALA A O 1
ATOM 733 N N . PHE A 1 91 ? -1.181 -5.299 -4.873 1.00 97.69 91 PHE A N 1
ATOM 734 C CA . PHE A 1 91 ? -1.469 -6.419 -5.775 1.00 97.69 91 PHE A CA 1
ATOM 735 C C . PHE A 1 91 ? -1.819 -5.989 -7.214 1.00 97.69 91 PHE A C 1
ATOM 737 O O . PHE A 1 91 ? -2.599 -6.646 -7.905 1.00 97.69 91 PHE A O 1
ATOM 744 N N . CYS A 1 92 ? -1.263 -4.870 -7.682 1.00 94.62 92 CYS A N 1
ATOM 745 C CA . CYS A 1 92 ? -1.463 -4.363 -9.039 1.00 94.62 92 CYS A CA 1
ATOM 746 C C . CYS A 1 92 ? -0.138 -4.149 -9.769 1.00 94.62 92 CYS A C 1
ATOM 748 O O . CYS A 1 92 ? 0.879 -3.815 -9.162 1.00 94.62 92 CYS A O 1
ATOM 750 N N . ASP A 1 93 ? -0.179 -4.250 -11.100 1.00 96.75 93 ASP A N 1
ATOM 751 C CA . ASP A 1 93 ? 0.910 -3.793 -11.956 1.00 96.75 93 ASP A CA 1
ATOM 752 C C . ASP A 1 93 ? 1.120 -2.279 -11.745 1.00 96.75 93 ASP A C 1
ATOM 754 O O . ASP A 1 93 ? 0.185 -1.506 -11.990 1.00 96.75 93 ASP A O 1
ATOM 758 N N . PRO A 1 94 ? 2.310 -1.830 -11.303 1.00 97.56 94 PRO A N 1
ATOM 759 C CA . PRO A 1 94 ? 2.616 -0.410 -11.119 1.00 97.56 94 PRO A CA 1
ATOM 760 C C . PRO A 1 94 ? 2.782 0.349 -12.446 1.00 97.56 94 PRO A C 1
ATOM 762 O O . PRO A 1 94 ? 2.838 1.581 -12.459 1.00 97.56 94 PRO A O 1
ATOM 765 N N . GLY A 1 95 ? 2.832 -0.366 -13.572 1.00 97.00 95 GLY A N 1
ATOM 766 C CA . GLY A 1 95 ? 3.154 0.150 -14.897 1.00 97.00 95 GLY A CA 1
ATOM 767 C C . GLY A 1 95 ? 4.507 -0.359 -15.377 1.00 97.00 95 GLY A C 1
ATOM 768 O O . GLY A 1 95 ? 5.344 0.443 -15.788 1.00 97.00 95 GLY A O 1
ATOM 769 N N . ILE A 1 96 ? 4.738 -1.669 -15.268 1.00 96.69 96 ILE A N 1
ATOM 770 C CA . ILE A 1 96 ? 5.949 -2.335 -15.750 1.00 96.69 96 ILE A CA 1
ATOM 771 C C . ILE A 1 96 ? 6.057 -2.155 -17.267 1.00 96.69 96 ILE A C 1
ATOM 773 O O . ILE A 1 96 ? 5.119 -2.429 -18.014 1.00 96.69 96 ILE A O 1
ATOM 777 N N . ILE A 1 97 ? 7.222 -1.694 -17.716 1.00 95.50 97 ILE A N 1
ATOM 778 C CA . ILE A 1 97 ? 7.578 -1.602 -19.131 1.00 95.50 97 ILE A CA 1
ATOM 779 C C . ILE A 1 97 ? 8.166 -2.961 -19.543 1.00 95.50 97 ILE A C 1
ATOM 781 O O . ILE A 1 97 ? 9.145 -3.391 -18.922 1.00 95.50 97 ILE A O 1
ATOM 785 N N . PRO A 1 98 ? 7.604 -3.648 -20.557 1.00 92.19 98 PRO A N 1
ATOM 786 C CA . PRO A 1 98 ? 8.097 -4.951 -20.989 1.0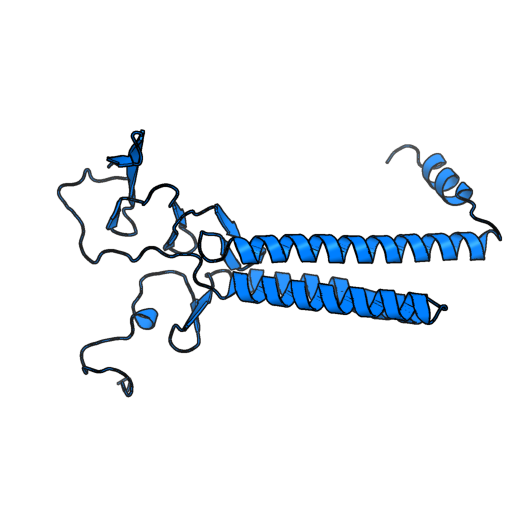0 92.19 98 PRO A CA 1
ATOM 787 C C . PRO A 1 98 ? 9.568 -4.912 -21.414 1.00 92.19 98 PRO A C 1
ATOM 789 O O . PRO A 1 98 ? 9.993 -4.035 -22.171 1.00 92.19 98 PRO A O 1
ATOM 792 N N . LYS A 1 99 ? 10.336 -5.903 -20.955 1.00 90.19 99 LYS A N 1
ATOM 793 C CA . LYS A 1 99 ? 11.726 -6.106 -21.381 1.00 90.19 99 LYS A CA 1
ATOM 794 C C . LYS A 1 99 ? 11.782 -6.488 -22.861 1.00 90.19 99 LYS A C 1
ATOM 796 O O . LYS A 1 99 ? 10.879 -7.154 -23.368 1.00 90.19 99 LYS A O 1
ATOM 801 N N . ARG A 1 100 ? 12.850 -6.086 -23.556 1.00 85.62 100 ARG A N 1
ATOM 802 C CA . ARG A 1 100 ? 13.108 -6.538 -24.933 1.00 85.62 100 ARG A CA 1
ATOM 803 C C . ARG A 1 100 ? 13.961 -7.803 -24.934 1.00 85.62 100 ARG A C 1
ATOM 805 O O . ARG A 1 100 ? 14.916 -7.915 -24.168 1.00 85.62 100 ARG A O 1
ATOM 812 N N . ASN A 1 101 ? 13.656 -8.703 -25.867 1.00 75.75 101 ASN A N 1
ATOM 813 C CA . ASN A 1 101 ? 14.334 -9.997 -26.033 1.00 75.75 101 ASN A CA 1
ATOM 814 C C . ASN A 1 101 ? 15.612 -9.915 -26.890 1.00 75.75 101 ASN A C 1
ATOM 816 O O . ASN A 1 101 ? 16.081 -10.927 -27.400 1.00 75.75 101 ASN A O 1
ATOM 820 N N . TYR A 1 102 ? 16.155 -8.717 -27.100 1.00 78.31 102 TYR A N 1
ATOM 821 C CA . TYR A 1 102 ? 17.382 -8.507 -27.859 1.00 78.31 102 TYR A CA 1
ATOM 822 C C . TYR A 1 102 ? 18.206 -7.394 -27.220 1.00 78.31 102 TYR A C 1
ATOM 824 O O . TYR A 1 102 ? 17.660 -6.465 -26.625 1.00 78.31 102 TYR A O 1
ATOM 832 N N . VAL A 1 103 ? 19.525 -7.493 -27.354 1.00 72.75 103 VAL A N 1
ATOM 833 C CA . VAL A 1 103 ? 20.474 -6.475 -26.901 1.00 72.75 103 VAL A CA 1
ATOM 834 C C . VAL A 1 103 ? 20.991 -5.746 -28.131 1.00 72.75 103 VAL A C 1
ATOM 836 O O . VAL A 1 103 ? 21.486 -6.377 -29.062 1.00 72.75 103 VAL A O 1
ATOM 839 N N . ASP A 1 104 ? 20.883 -4.421 -28.139 1.00 74.44 104 ASP A N 1
ATOM 840 C CA . ASP A 1 104 ? 21.481 -3.609 -29.192 1.00 74.44 104 ASP A CA 1
ATOM 841 C C . ASP A 1 104 ? 22.983 -3.433 -28.918 1.00 74.44 104 ASP A C 1
ATOM 843 O O . ASP A 1 104 ? 23.392 -2.618 -28.089 1.00 74.44 104 ASP A O 1
ATOM 847 N N . LEU A 1 105 ? 23.803 -4.244 -29.594 1.00 74.62 105 LEU A N 1
ATOM 848 C CA . LEU A 1 105 ? 25.265 -4.234 -29.467 1.00 74.62 105 LEU A CA 1
ATOM 849 C C . LEU A 1 105 ? 25.912 -2.963 -30.038 1.00 74.62 105 LEU A C 1
ATOM 851 O O . LEU A 1 105 ? 27.091 -2.729 -29.776 1.00 74.62 105 LEU A O 1
ATOM 855 N N . SER A 1 106 ? 25.167 -2.157 -30.804 1.00 75.81 106 SER A N 1
ATOM 856 C CA . SER A 1 106 ? 25.653 -0.877 -31.328 1.00 75.81 106 SER A CA 1
ATOM 857 C C . SER A 1 106 ? 25.675 0.225 -30.266 1.00 75.81 106 SER A C 1
ATOM 859 O O . SER A 1 106 ? 26.375 1.227 -30.421 1.00 75.81 106 SER A O 1
ATOM 861 N N . LEU A 1 107 ? 24.942 0.043 -29.162 1.00 72.94 107 LEU A N 1
ATOM 862 C CA . LEU A 1 107 ? 24.910 1.011 -28.077 1.00 72.94 107 LEU A CA 1
ATOM 863 C C . LEU A 1 107 ? 26.183 0.926 -27.220 1.00 72.94 107 LEU A C 1
ATOM 865 O O . LEU A 1 107 ? 26.690 -0.170 -26.965 1.00 72.94 107 LEU A O 1
ATOM 869 N N . PRO A 1 108 ? 26.687 2.070 -26.712 1.00 66.12 108 PRO A N 1
ATOM 870 C CA . PRO A 1 108 ? 27.820 2.090 -25.797 1.00 66.12 108 PRO A CA 1
ATOM 871 C C . PRO A 1 108 ? 27.596 1.124 -24.632 1.00 66.12 108 PRO A C 1
ATOM 873 O O . PRO A 1 108 ? 26.586 1.205 -23.927 1.00 66.12 108 PRO A O 1
ATOM 876 N N . LYS A 1 109 ? 28.554 0.220 -24.405 1.00 60.69 109 LYS A N 1
ATOM 877 C CA . LYS A 1 109 ? 28.520 -0.684 -23.252 1.00 60.69 109 LYS A CA 1
ATOM 878 C C . LYS A 1 109 ? 28.573 0.146 -21.968 1.00 60.69 109 LYS A C 1
ATOM 880 O O . LYS A 1 109 ? 29.581 0.781 -21.676 1.00 60.69 109 LYS A O 1
ATOM 885 N N . GLY A 1 110 ? 27.489 0.132 -21.192 1.00 60.94 110 GLY A N 1
ATOM 886 C CA . GLY A 1 110 ? 27.434 0.763 -19.873 1.00 60.94 110 GLY A CA 1
ATOM 887 C C . GLY A 1 110 ? 26.169 1.580 -19.620 1.00 60.94 110 GLY A C 1
ATOM 888 O O . GLY A 1 110 ? 25.285 1.707 -20.463 1.00 60.94 110 GLY A O 1
ATOM 889 N N . ARG A 1 111 ? 26.070 2.156 -18.416 1.00 60.62 111 ARG A N 1
ATOM 890 C CA . ARG A 1 111 ? 24.908 2.959 -17.975 1.00 60.62 111 ARG A CA 1
ATOM 891 C C . ARG A 1 111 ? 24.821 4.345 -18.637 1.00 60.62 111 ARG A C 1
ATOM 893 O O . ARG A 1 111 ? 23.937 5.125 -18.290 1.00 60.62 111 ARG A O 1
ATOM 900 N N . THR A 1 112 ? 25.747 4.672 -19.536 1.00 67.62 112 THR A N 1
ATOM 901 C CA . THR A 1 112 ? 25.941 6.015 -20.098 1.00 67.62 112 THR A CA 1
ATOM 902 C C . THR A 1 112 ? 25.329 6.202 -21.481 1.00 67.62 112 THR A C 1
ATOM 904 O O . THR A 1 112 ? 25.237 7.342 -21.925 1.00 67.62 112 THR A O 1
ATOM 907 N N . ALA A 1 113 ? 24.868 5.141 -22.153 1.00 80.94 113 ALA A N 1
ATOM 908 C CA . ALA A 1 113 ? 24.181 5.276 -23.433 1.00 80.94 113 ALA A CA 1
ATOM 909 C C . ALA A 1 113 ? 22.887 6.095 -23.264 1.00 80.94 113 ALA A C 1
ATOM 911 O O . ALA A 1 113 ? 22.005 5.740 -22.473 1.00 80.94 113 ALA A O 1
ATOM 912 N N . PHE A 1 114 ? 22.772 7.199 -24.003 1.00 83.94 114 PHE A N 1
ATOM 913 C CA . PHE A 1 114 ? 21.569 8.020 -24.050 1.00 83.94 114 PHE A CA 1
ATOM 914 C C . PHE A 1 114 ? 21.246 8.438 -25.483 1.00 83.94 114 PHE A C 1
ATOM 916 O O . PHE A 1 114 ? 22.135 8.592 -26.314 1.00 83.94 114 PHE A O 1
ATOM 923 N N . THR A 1 115 ? 19.962 8.641 -25.745 1.00 84.69 115 THR A N 1
ATOM 924 C CA . THR A 1 115 ? 19.446 9.263 -26.967 1.00 84.69 115 THR A CA 1
ATOM 925 C C . THR A 1 115 ? 18.630 10.499 -26.599 1.00 84.69 115 THR A C 1
ATOM 927 O O . THR A 1 115 ? 18.277 10.693 -25.431 1.00 84.69 115 THR A O 1
ATOM 930 N N . THR A 1 116 ? 18.343 11.361 -27.565 1.00 85.94 116 THR A N 1
ATOM 931 C CA . THR A 1 116 ? 17.484 12.531 -27.383 1.00 85.94 116 THR A CA 1
ATOM 932 C C . THR A 1 116 ? 16.197 12.363 -28.171 1.00 85.94 116 THR A C 1
ATOM 934 O O . THR A 1 116 ? 16.199 11.999 -29.343 1.00 85.94 116 THR A O 1
ATOM 937 N N . VAL A 1 117 ? 15.075 12.654 -27.520 1.00 86.62 117 VAL A N 1
ATOM 938 C CA . VAL A 1 117 ? 13.752 12.662 -28.150 1.00 86.62 117 VAL A CA 1
ATOM 939 C C . VAL A 1 117 ? 13.101 14.018 -27.949 1.00 86.62 117 VAL A C 1
ATOM 941 O O . VAL A 1 117 ? 13.188 14.606 -26.869 1.00 86.62 117 VAL A O 1
ATOM 944 N N . LYS A 1 118 ? 12.460 14.533 -28.999 1.00 89.94 118 LYS A N 1
ATOM 945 C CA . LYS A 1 118 ? 11.704 15.785 -28.945 1.00 89.94 118 LYS A CA 1
ATOM 946 C C . LYS A 1 118 ? 10.248 15.470 -28.607 1.00 89.94 118 LYS A C 1
ATOM 948 O O . LYS A 1 118 ? 9.570 14.806 -29.382 1.00 89.94 118 LYS A O 1
ATOM 953 N N . ILE A 1 119 ? 9.773 15.949 -27.462 1.00 87.19 119 ILE A N 1
ATOM 954 C CA . ILE A 1 119 ? 8.400 15.763 -26.979 1.00 87.19 119 ILE A CA 1
ATOM 955 C C . ILE A 1 119 ? 7.811 17.147 -26.714 1.00 87.19 119 ILE A C 1
ATOM 957 O O . ILE A 1 119 ? 8.345 17.894 -25.898 1.00 87.19 119 ILE A O 1
ATOM 961 N N . ASN A 1 120 ? 6.728 17.502 -27.412 1.00 89.06 120 ASN A N 1
ATOM 962 C CA . ASN A 1 120 ? 6.046 18.801 -27.290 1.00 89.06 120 ASN A CA 1
ATOM 963 C C . ASN A 1 120 ? 6.994 20.013 -27.397 1.00 89.06 120 ASN A C 1
ATOM 965 O O . ASN A 1 120 ? 6.894 20.962 -26.630 1.00 89.06 120 ASN A O 1
ATOM 969 N N . GLY A 1 121 ? 7.958 19.961 -28.321 1.00 88.81 121 GLY A N 1
ATOM 970 C CA . GLY A 1 121 ? 8.946 21.030 -28.508 1.00 88.81 121 GLY A CA 1
ATOM 971 C C . GLY A 1 121 ? 10.191 20.922 -27.622 1.00 88.81 121 GLY A C 1
ATOM 972 O O . GLY A 1 121 ? 11.229 21.461 -27.997 1.00 88.81 121 GLY A O 1
ATOM 973 N N . THR A 1 122 ? 10.143 20.154 -26.533 1.00 90.19 122 THR A N 1
ATOM 974 C CA . THR A 1 122 ? 11.250 19.995 -25.579 1.00 90.19 122 THR A CA 1
ATOM 975 C C . THR A 1 122 ? 12.110 18.782 -25.921 1.00 90.19 122 THR A C 1
ATOM 977 O O . THR A 1 122 ? 11.596 17.685 -26.134 1.00 90.19 122 THR A O 1
ATOM 980 N N . ILE A 1 123 ? 13.433 18.956 -25.945 1.00 90.88 123 ILE A N 1
ATOM 981 C CA . ILE A 1 123 ? 14.387 17.858 -26.148 1.00 90.88 123 ILE A CA 1
ATOM 982 C C . ILE A 1 123 ? 14.707 17.224 -24.792 1.00 90.88 123 ILE A C 1
ATOM 984 O O . ILE A 1 123 ? 15.213 17.889 -23.891 1.00 90.88 123 ILE A O 1
ATOM 988 N N . ILE A 1 124 ? 14.426 15.930 -24.649 1.00 89.88 124 ILE A N 1
ATOM 989 C CA . ILE A 1 124 ? 14.631 15.173 -23.411 1.00 89.88 124 ILE A CA 1
ATOM 990 C C . ILE A 1 124 ? 15.628 14.045 -23.673 1.00 89.88 124 ILE A C 1
ATOM 992 O O . ILE A 1 124 ? 15.543 13.346 -24.683 1.00 89.88 124 ILE A O 1
ATOM 996 N N . LYS A 1 125 ? 16.570 13.847 -22.744 1.00 88.12 125 LYS A N 1
ATOM 997 C CA . LYS A 1 125 ? 17.499 12.710 -22.767 1.00 88.12 125 LYS A CA 1
ATOM 998 C C . LYS A 1 125 ? 16.806 11.444 -22.260 1.00 88.12 125 LYS A C 1
ATOM 1000 O O . LYS A 1 125 ? 16.265 11.429 -21.154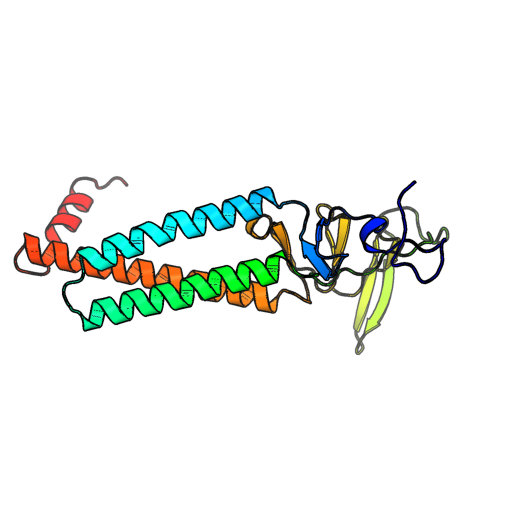 1.00 88.12 125 LYS A O 1
ATOM 1005 N N . GLN A 1 126 ? 16.877 10.367 -23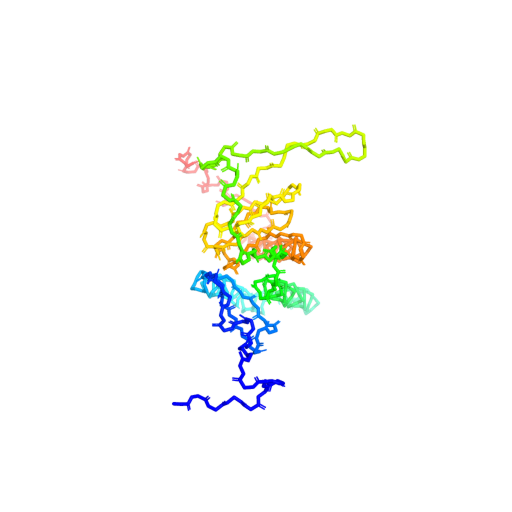.031 1.00 89.44 126 GLN A N 1
ATOM 1006 C CA . GLN A 1 126 ? 16.476 9.024 -22.625 1.00 89.44 126 GLN A CA 1
ATOM 1007 C C . GLN A 1 126 ? 17.707 8.159 -22.422 1.00 89.44 126 GLN A C 1
ATOM 1009 O O . GLN A 1 126 ? 18.502 7.968 -23.335 1.00 89.44 126 GLN A O 1
ATOM 1014 N N . TYR A 1 127 ? 17.844 7.606 -21.224 1.00 89.31 127 TYR A N 1
ATOM 1015 C CA . TYR A 1 127 ? 18.958 6.730 -20.878 1.00 89.31 127 TYR A CA 1
ATOM 1016 C C . TYR A 1 127 ? 18.597 5.268 -21.132 1.00 89.31 127 TYR A C 1
ATOM 1018 O O . TYR A 1 127 ? 17.473 4.844 -20.847 1.00 89.31 127 TYR A O 1
ATOM 1026 N N . TRP A 1 128 ? 19.563 4.486 -21.598 1.00 89.88 128 TRP A N 1
ATOM 1027 C CA . TRP A 1 128 ? 19.437 3.043 -21.771 1.00 89.88 128 TRP A CA 1
ATOM 1028 C C . TRP A 1 128 ? 19.336 2.312 -20.423 1.00 89.88 128 TRP A C 1
ATOM 1030 O O . TRP A 1 128 ? 20.009 2.667 -19.449 1.00 89.88 128 TRP A O 1
ATOM 1040 N N . CYS A 1 129 ? 18.489 1.285 -20.345 1.00 90.94 129 CYS A N 1
ATOM 1041 C CA . CYS A 1 129 ? 18.460 0.339 -19.235 1.00 90.94 129 CYS A CA 1
ATOM 1042 C C . CYS A 1 129 ? 19.077 -0.992 -19.668 1.00 90.94 129 CYS A C 1
ATOM 1044 O O . CYS A 1 129 ? 18.475 -1.737 -20.436 1.00 90.94 129 CYS A O 1
ATOM 1046 N N . VAL A 1 130 ? 20.243 -1.317 -19.111 1.00 88.44 130 VAL A N 1
ATOM 1047 C CA . VAL A 1 130 ? 20.961 -2.570 -19.399 1.00 88.44 130 VAL A CA 1
ATOM 1048 C C . VAL A 1 130 ? 20.234 -3.821 -18.890 1.00 88.44 130 VAL A C 1
ATOM 1050 O O . VAL A 1 130 ? 20.368 -4.879 -19.480 1.00 88.44 130 VAL A O 1
ATOM 1053 N N . ASN A 1 131 ? 19.439 -3.710 -17.821 1.00 89.50 131 ASN A N 1
ATOM 1054 C CA . ASN A 1 131 ? 18.707 -4.843 -17.239 1.00 89.50 131 ASN A CA 1
ATOM 1055 C C . ASN A 1 131 ? 17.401 -5.178 -17.982 1.00 89.50 131 ASN A C 1
ATOM 1057 O O . ASN A 1 131 ? 16.857 -6.266 -17.808 1.00 89.50 131 ASN A O 1
ATOM 1061 N N . CYS A 1 132 ? 16.853 -4.228 -18.745 1.00 91.06 132 CYS A N 1
ATOM 1062 C CA . CYS A 1 132 ? 15.580 -4.390 -19.459 1.00 91.06 132 CYS A CA 1
ATOM 1063 C C . CYS A 1 132 ? 15.729 -4.288 -20.987 1.00 91.06 132 CYS A C 1
ATOM 1065 O O . CYS A 1 132 ? 14.767 -4.540 -21.709 1.00 91.06 132 CYS A O 1
ATOM 1067 N N . ASN A 1 133 ? 16.926 -3.946 -21.473 1.00 89.44 133 ASN A N 1
ATOM 1068 C CA . ASN A 1 133 ? 17.285 -3.831 -22.886 1.00 89.44 133 ASN A CA 1
ATOM 1069 C C . ASN A 1 133 ? 16.420 -2.847 -23.686 1.00 89.44 133 ASN A C 1
ATOM 1071 O O . ASN A 1 133 ? 16.016 -3.118 -24.814 1.00 89.44 133 ASN A O 1
ATOM 1075 N N . HIS A 1 134 ? 16.122 -1.683 -23.111 1.00 89.62 134 HIS A N 1
ATOM 1076 C CA . HIS A 1 134 ? 15.427 -0.616 -23.829 1.00 89.62 134 HIS A CA 1
ATOM 1077 C C . HIS A 1 134 ? 15.829 0.774 -23.323 1.00 89.62 134 HIS A C 1
ATOM 1079 O O . HIS A 1 134 ? 16.312 0.943 -22.198 1.00 89.62 134 HIS A O 1
ATOM 1085 N N . PHE A 1 135 ? 15.585 1.800 -24.142 1.00 90.44 135 PHE A N 1
ATOM 1086 C CA . PHE A 1 135 ? 15.624 3.186 -23.683 1.00 90.44 135 PHE A CA 1
ATOM 1087 C C . PHE A 1 135 ? 14.470 3.438 -22.716 1.00 90.44 135 PHE A C 1
ATOM 1089 O O . PHE A 1 135 ? 13.322 3.079 -22.984 1.00 90.44 135 PHE A O 1
ATOM 1096 N N . LYS A 1 136 ? 14.773 4.044 -21.569 1.00 91.38 136 LYS A N 1
ATOM 1097 C CA . LYS A 1 136 ? 13.765 4.410 -20.574 1.00 91.38 136 LYS A CA 1
ATOM 1098 C C . LYS A 1 136 ? 12.839 5.478 -21.151 1.00 91.38 136 LYS A C 1
ATOM 1100 O O . LYS A 1 136 ? 13.290 6.533 -21.600 1.00 91.38 136 LYS A O 1
ATOM 1105 N N . GLU A 1 137 ? 11.537 5.223 -21.098 1.00 91.12 137 GLU A N 1
ATOM 1106 C CA . GLU A 1 137 ? 10.511 6.238 -21.346 1.00 91.12 137 GLU A CA 1
ATOM 1107 C C . GLU A 1 137 ? 10.716 7.454 -20.423 1.00 91.12 137 GLU A C 1
ATOM 1109 O O . GLU A 1 137 ? 11.256 7.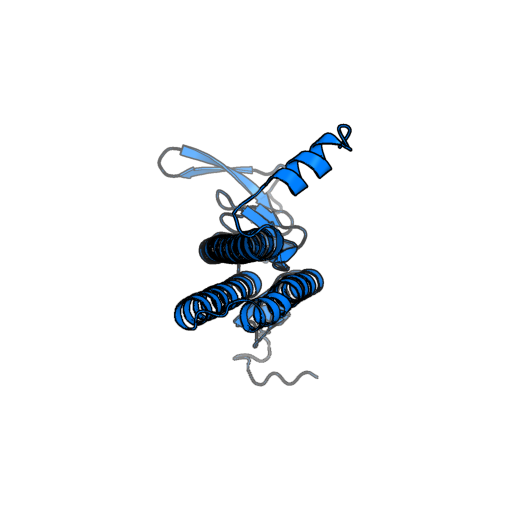296 -19.316 1.00 91.12 137 GLU A O 1
ATOM 1114 N N . PRO A 1 138 ? 10.273 8.662 -20.817 1.00 90.44 138 PRO A N 1
ATOM 1115 C CA . PRO A 1 138 ? 10.332 9.829 -19.946 1.00 90.44 138 PRO A CA 1
ATOM 1116 C C . PRO A 1 138 ? 9.694 9.538 -18.584 1.00 90.44 138 PRO A C 1
ATOM 1118 O O . PRO A 1 138 ? 8.597 8.990 -18.496 1.00 90.44 138 PRO A O 1
ATOM 1121 N N . ARG A 1 139 ? 10.389 9.916 -17.505 1.00 92.81 139 ARG A N 1
ATOM 1122 C CA . ARG A 1 139 ? 9.992 9.661 -16.105 1.00 92.81 139 ARG A CA 1
ATOM 1123 C C . ARG A 1 139 ? 9.922 8.182 -15.689 1.00 92.81 139 ARG A C 1
ATOM 1125 O O . ARG A 1 139 ? 9.521 7.911 -14.561 1.00 92.81 139 ARG A O 1
ATOM 1132 N N . SER A 1 140 ? 10.319 7.228 -16.530 1.00 95.88 140 SER A N 1
ATOM 1133 C CA . SER A 1 140 ? 10.489 5.837 -16.099 1.00 95.88 140 SER A CA 1
ATOM 1134 C C . SER A 1 140 ? 11.845 5.622 -15.423 1.00 95.88 140 SER A C 1
ATOM 1136 O O . SER A 1 140 ? 12.842 6.275 -15.752 1.00 95.88 140 SER A O 1
ATOM 1138 N N . LYS A 1 141 ? 11.901 4.696 -14.463 1.00 96.38 141 LYS A N 1
ATOM 1139 C CA . LYS A 1 141 ? 13.150 4.271 -13.813 1.00 96.38 141 LYS A CA 1
ATOM 1140 C C . LYS A 1 141 ? 13.164 2.755 -13.659 1.00 96.38 141 LYS A C 1
ATOM 1142 O O . LYS A 1 141 ? 12.115 2.120 -13.618 1.00 96.38 141 LYS A O 1
ATOM 1147 N N . HIS A 1 142 ? 14.366 2.188 -13.604 1.00 96.75 142 HIS A N 1
ATOM 1148 C CA . HIS A 1 142 ? 14.554 0.784 -13.259 1.00 96.75 142 HIS A CA 1
ATOM 1149 C C . HIS A 1 142 ? 14.541 0.636 -11.736 1.00 96.75 142 HIS A C 1
ATOM 1151 O O . HIS A 1 142 ? 15.344 1.272 -11.053 1.00 96.75 142 HIS A O 1
ATOM 1157 N N . CYS A 1 143 ? 13.641 -0.194 -11.216 1.00 98.00 143 CYS A N 1
ATOM 1158 C CA . CYS A 1 143 ? 13.668 -0.640 -9.834 1.00 98.00 143 CYS A CA 1
ATOM 1159 C C . CYS A 1 143 ? 14.502 -1.918 -9.751 1.00 98.00 143 CYS A C 1
ATOM 1161 O O . CYS A 1 143 ? 14.084 -2.958 -10.256 1.00 98.00 143 CYS A O 1
ATOM 1163 N N . TYR A 1 144 ? 15.657 -1.845 -9.090 1.00 96.56 144 TYR A N 1
ATOM 1164 C CA . TYR A 1 144 ? 16.526 -3.008 -8.900 1.00 96.56 144 TYR A CA 1
ATOM 1165 C C . TYR A 1 144 ? 15.885 -4.075 -8.006 1.00 96.56 144 TYR A C 1
ATOM 1167 O O . TYR A 1 144 ? 16.078 -5.261 -8.248 1.00 96.56 144 TYR A O 1
ATOM 1175 N N . THR A 1 145 ? 15.069 -3.667 -7.028 1.00 97.50 145 THR A N 1
ATOM 1176 C CA . THR A 1 145 ? 14.366 -4.592 -6.130 1.00 97.50 145 THR A CA 1
ATOM 1177 C C . THR A 1 145 ? 13.387 -5.477 -6.897 1.00 97.50 145 THR A C 1
ATOM 1179 O O . THR A 1 145 ? 13.464 -6.695 -6.792 1.00 97.50 145 THR A O 1
ATOM 1182 N N . CYS A 1 146 ? 12.515 -4.891 -7.725 1.00 97.25 146 CYS A N 1
ATOM 1183 C CA . CYS A 1 146 ? 11.572 -5.641 -8.564 1.00 97.25 146 CYS A CA 1
ATOM 1184 C C . CYS A 1 146 ? 12.198 -6.182 -9.864 1.00 97.25 146 CYS A C 1
ATOM 1186 O O . CYS A 1 146 ? 11.585 -7.010 -10.535 1.00 97.25 146 CYS A O 1
ATOM 1188 N N . ASN A 1 147 ? 13.398 -5.720 -10.231 1.00 97.06 147 ASN A N 1
ATOM 1189 C CA . ASN A 1 147 ? 14.070 -5.991 -11.506 1.00 97.06 147 ASN A CA 1
ATOM 1190 C C . ASN A 1 147 ? 13.208 -5.627 -12.734 1.00 97.06 147 ASN A C 1
ATOM 1192 O O . ASN A 1 147 ? 13.109 -6.382 -13.703 1.00 97.06 147 ASN A O 1
ATOM 1196 N N . ASN A 1 148 ? 12.576 -4.451 -12.691 1.00 96.19 148 ASN A N 1
ATOM 1197 C CA . ASN A 1 148 ? 11.695 -3.954 -13.748 1.00 96.19 148 ASN A CA 1
ATOM 1198 C C . ASN A 1 148 ? 11.853 -2.449 -13.957 1.00 96.19 148 ASN A C 1
ATOM 1200 O O . ASN A 1 148 ? 11.995 -1.682 -13.001 1.00 96.19 148 ASN A O 1
ATOM 1204 N N . CYS A 1 149 ? 11.764 -2.007 -15.211 1.00 97.12 149 CYS A N 1
ATOM 1205 C CA . CYS A 1 149 ? 11.472 -0.610 -15.505 1.00 97.12 149 CYS A CA 1
ATOM 1206 C C . CYS A 1 149 ? 9.987 -0.333 -15.270 1.00 97.12 149 CYS A C 1
ATOM 1208 O O . CYS A 1 149 ? 9.137 -1.094 -15.716 1.00 97.12 149 CYS A O 1
ATOM 1210 N N . VAL A 1 150 ? 9.678 0.764 -14.580 1.00 98.19 150 VAL A N 1
ATOM 1211 C CA . VAL A 1 150 ? 8.303 1.179 -14.272 1.00 98.19 150 VAL A CA 1
ATOM 1212 C C . VAL A 1 150 ? 8.068 2.577 -14.837 1.00 98.19 150 VAL A C 1
ATOM 1214 O O . VAL A 1 150 ? 8.894 3.478 -14.661 1.00 98.19 150 VAL A O 1
ATOM 1217 N N . THR A 1 151 ? 6.952 2.765 -15.537 1.00 97.62 151 THR A N 1
ATOM 1218 C CA . THR A 1 151 ? 6.569 4.048 -16.135 1.00 97.62 151 THR A CA 1
ATOM 1219 C C . THR A 1 151 ? 6.067 5.034 -15.076 1.00 97.62 151 THR A C 1
ATOM 1221 O O . THR A 1 151 ? 5.374 4.656 -14.127 1.00 97.62 151 THR A O 1
ATOM 1224 N N . LYS A 1 152 ? 6.462 6.308 -15.213 1.00 96.88 152 LYS A N 1
ATOM 1225 C CA . LYS A 1 152 ? 6.328 7.359 -14.181 1.00 96.88 152 LYS A CA 1
ATOM 1226 C C . LYS A 1 152 ? 6.642 6.839 -12.770 1.00 96.88 152 LYS A C 1
ATOM 1228 O O . LYS A 1 152 ? 5.851 7.022 -11.849 1.00 96.88 152 LYS A O 1
ATOM 1233 N N . PHE A 1 153 ? 7.771 6.147 -12.642 1.00 98.19 153 PHE A N 1
ATOM 1234 C CA . PHE A 1 153 ? 8.205 5.560 -11.381 1.00 98.19 153 PHE A CA 1
ATOM 1235 C C . PHE A 1 153 ? 8.376 6.644 -10.320 1.00 98.19 153 PHE A C 1
ATOM 1237 O O . PHE A 1 153 ? 9.106 7.618 -10.539 1.00 98.19 153 PHE A O 1
ATOM 1244 N N . ASP A 1 154 ? 7.739 6.429 -9.176 1.00 98.31 154 ASP A N 1
ATOM 1245 C CA . ASP A 1 154 ? 7.912 7.254 -7.993 1.00 98.31 154 ASP A CA 1
ATOM 1246 C C . ASP A 1 154 ? 8.963 6.609 -7.083 1.00 98.31 154 ASP A C 1
ATOM 1248 O O . ASP A 1 154 ? 10.114 7.056 -7.038 1.00 98.31 154 ASP A O 1
ATOM 1252 N N . HIS A 1 155 ? 8.611 5.479 -6.462 1.00 98.19 155 HIS A N 1
ATOM 1253 C CA . HIS A 1 155 ? 9.500 4.737 -5.574 1.00 98.19 155 HIS A CA 1
ATOM 1254 C C . HIS A 1 155 ? 9.132 3.250 -5.474 1.00 98.19 155 HIS A C 1
ATOM 1256 O O . HIS A 1 155 ? 8.067 2.806 -5.904 1.00 98.19 155 HIS A O 1
ATOM 1262 N N . HIS A 1 156 ? 10.031 2.464 -4.881 1.00 98.44 156 HIS A N 1
ATOM 1263 C CA . HIS A 1 156 ? 9.708 1.131 -4.378 1.00 98.44 156 HIS A CA 1
ATOM 1264 C C . HIS A 1 156 ? 9.306 1.252 -2.915 1.00 98.44 156 HIS A C 1
ATOM 1266 O O . HIS A 1 156 ? 10.119 1.685 -2.099 1.00 98.44 156 HIS A O 1
ATOM 1272 N N . CYS A 1 157 ? 8.067 0.904 -2.582 1.00 98.25 157 CYS A N 1
ATOM 1273 C CA . CYS A 1 157 ? 7.575 1.019 -1.220 1.00 98.25 157 CYS A CA 1
ATOM 1274 C C . CYS A 1 157 ? 7.667 -0.336 -0.526 1.00 98.25 157 CYS A C 1
ATOM 1276 O O . CYS A 1 157 ? 6.970 -1.289 -0.878 1.00 98.25 157 CYS A O 1
ATOM 1278 N N . VAL A 1 158 ? 8.528 -0.413 0.487 1.00 97.25 158 VAL A N 1
ATOM 1279 C CA . VAL A 1 158 ? 8.700 -1.631 1.286 1.00 97.25 158 VAL A CA 1
ATOM 1280 C C . VAL A 1 158 ? 7.421 -1.999 2.039 1.00 97.25 158 VAL A C 1
ATOM 1282 O O . VAL A 1 158 ? 7.089 -3.176 2.106 1.00 97.25 158 VAL A O 1
ATOM 1285 N N . TRP A 1 159 ? 6.652 -1.008 2.501 1.00 97.75 159 TRP A N 1
ATOM 1286 C CA . TRP A 1 159 ? 5.425 -1.202 3.282 1.00 97.75 159 TRP A CA 1
ATOM 1287 C C . TRP A 1 159 ? 4.283 -1.826 2.473 1.00 97.75 159 TRP A C 1
ATOM 1289 O O . TRP A 1 159 ? 3.554 -2.674 2.970 1.00 97.75 159 TRP A O 1
ATOM 1299 N N . ILE A 1 160 ? 4.147 -1.468 1.193 1.00 97.62 160 ILE A N 1
ATOM 1300 C CA . ILE A 1 160 ? 3.165 -2.120 0.304 1.00 97.62 160 ILE A CA 1
ATOM 1301 C C . ILE A 1 160 ? 3.745 -3.366 -0.382 1.00 97.62 160 ILE A C 1
ATOM 1303 O O . ILE A 1 160 ? 3.038 -4.077 -1.090 1.00 97.62 160 ILE A O 1
ATOM 1307 N N . GLY A 1 161 ? 5.051 -3.594 -0.244 1.00 97.38 161 GLY A N 1
ATOM 1308 C CA . GLY A 1 161 ? 5.770 -4.689 -0.879 1.00 97.38 161 GLY A CA 1
ATOM 1309 C C . GLY A 1 161 ? 5.957 -4.568 -2.397 1.00 97.38 161 GLY A C 1
ATOM 1310 O O . GLY A 1 161 ? 6.384 -5.540 -3.011 1.00 97.38 161 GLY A O 1
ATOM 1311 N N . ASN A 1 162 ? 5.654 -3.422 -3.018 1.00 98.12 162 ASN A N 1
ATOM 1312 C CA . ASN A 1 162 ? 5.618 -3.235 -4.476 1.00 98.12 162 ASN A CA 1
ATOM 1313 C C . ASN A 1 162 ? 6.081 -1.819 -4.888 1.00 98.12 162 ASN A C 1
ATOM 1315 O O . ASN A 1 162 ? 6.212 -0.909 -4.066 1.00 98.12 162 ASN A O 1
ATOM 1319 N N . CYS A 1 163 ? 6.331 -1.613 -6.181 1.00 98.56 163 CYS A N 1
ATOM 1320 C CA . CYS A 1 163 ? 6.590 -0.286 -6.733 1.00 98.56 163 CYS A CA 1
ATOM 1321 C C . CYS A 1 163 ? 5.323 0.576 -6.758 1.00 98.56 163 CYS A C 1
ATOM 1323 O O . CYS A 1 163 ? 4.216 0.081 -6.963 1.00 98.56 163 CYS A O 1
ATOM 1325 N N . VAL A 1 164 ? 5.511 1.887 -6.637 1.00 98.69 164 VAL A N 1
ATOM 1326 C CA . VAL A 1 164 ? 4.501 2.909 -6.910 1.00 98.69 164 VAL A CA 1
ATOM 1327 C C . VAL A 1 164 ? 4.866 3.593 -8.226 1.00 98.69 164 VAL A C 1
ATOM 1329 O O . VAL A 1 164 ? 5.962 4.136 -8.394 1.00 98.69 164 VAL A O 1
ATOM 1332 N N . GLY A 1 165 ? 3.952 3.537 -9.188 1.00 98.25 165 GLY A N 1
ATOM 1333 C CA . GLY A 1 165 ? 4.137 4.071 -10.533 1.00 98.25 165 GLY A CA 1
ATOM 1334 C C . GLY A 1 165 ? 2.818 4.493 -11.167 1.00 98.25 165 GLY A C 1
ATOM 1335 O O . GLY A 1 165 ? 1.783 4.578 -10.507 1.00 98.25 165 GLY A O 1
ATOM 1336 N N . ASN A 1 166 ? 2.835 4.759 -12.472 1.00 98.00 166 ASN A N 1
ATOM 1337 C CA . ASN A 1 166 ? 1.704 5.360 -13.184 1.00 98.00 166 ASN A CA 1
ATOM 1338 C C . ASN A 1 166 ? 0.354 4.647 -12.963 1.00 98.00 166 ASN A C 1
ATOM 1340 O O . ASN A 1 166 ? -0.674 5.318 -12.881 1.00 98.00 166 ASN A O 1
ATOM 1344 N N . ARG A 1 167 ? 0.332 3.307 -12.894 1.00 97.94 167 ARG A N 1
ATOM 1345 C CA . ARG A 1 167 ? -0.922 2.525 -12.873 1.00 97.94 167 ARG A CA 1
ATOM 1346 C C . ARG A 1 167 ? -1.522 2.333 -11.479 1.00 97.94 167 ARG A C 1
ATOM 1348 O O . ARG A 1 167 ? -2.718 2.065 -11.385 1.00 97.94 167 ARG A O 1
ATOM 1355 N N . ASN A 1 168 ? -0.743 2.498 -10.409 1.00 98.25 168 ASN A N 1
ATOM 1356 C CA . ASN A 1 168 ? -1.221 2.342 -9.030 1.00 98.25 168 ASN A CA 1
ATOM 1357 C C . ASN A 1 168 ? -1.058 3.603 -8.160 1.00 98.25 168 ASN A C 1
ATOM 1359 O O . ASN A 1 168 ? -1.594 3.627 -7.056 1.00 98.25 168 ASN A O 1
ATOM 1363 N N . TYR A 1 169 ? -0.438 4.680 -8.662 1.00 98.38 169 TYR A N 1
ATOM 1364 C CA . TYR A 1 169 ? -0.224 5.928 -7.913 1.00 98.38 169 TYR A CA 1
ATOM 1365 C C . TYR A 1 169 ? -1.505 6.506 -7.295 1.00 98.38 169 TYR A C 1
ATOM 1367 O O . TYR A 1 169 ? -1.513 6.887 -6.131 1.00 98.38 169 TYR A O 1
ATOM 1375 N N . ARG A 1 170 ? -2.622 6.530 -8.040 1.00 98.31 170 ARG A N 1
ATOM 1376 C CA . ARG A 1 170 ? -3.907 7.031 -7.510 1.00 98.31 170 ARG A CA 1
ATOM 1377 C C . ARG A 1 170 ? -4.397 6.215 -6.311 1.00 98.31 170 ARG A C 1
ATOM 1379 O O . ARG A 1 170 ? -4.912 6.783 -5.359 1.00 98.31 170 ARG A O 1
ATOM 1386 N N . ARG A 1 171 ? -4.228 4.891 -6.356 1.00 98.38 171 ARG A N 1
ATOM 1387 C CA . ARG A 1 171 ? -4.627 3.989 -5.265 1.00 98.38 171 ARG A CA 1
ATOM 1388 C C . ARG A 1 171 ? -3.720 4.175 -4.056 1.00 98.38 171 ARG A C 1
ATOM 1390 O O . ARG A 1 171 ? -4.226 4.275 -2.947 1.00 98.38 171 ARG A O 1
ATOM 1397 N N . PHE A 1 172 ? -2.415 4.332 -4.290 1.00 98.56 172 PHE A N 1
ATOM 1398 C CA . PHE A 1 172 ? -1.454 4.669 -3.245 1.00 98.56 172 PHE A CA 1
ATOM 1399 C C . PHE A 1 172 ? -1.811 5.993 -2.555 1.00 98.56 172 PHE A C 1
ATOM 1401 O O . PHE A 1 172 ? -1.840 6.060 -1.332 1.00 98.56 172 PHE A O 1
ATOM 1408 N N . PHE A 1 173 ? -2.165 7.026 -3.323 1.00 98.62 173 PHE A N 1
ATOM 1409 C CA . PHE A 1 173 ? -2.616 8.301 -2.768 1.00 98.62 173 PHE A CA 1
ATOM 1410 C C . PHE A 1 173 ? -3.856 8.137 -1.877 1.00 98.62 173 PHE A C 1
ATOM 1412 O O . PHE A 1 173 ? -3.861 8.619 -0.748 1.00 98.62 173 PHE A O 1
ATOM 1419 N N . PHE A 1 174 ? -4.884 7.416 -2.341 1.00 98.69 174 PHE A N 1
ATOM 1420 C CA . PHE A 1 174 ? -6.071 7.157 -1.523 1.00 98.69 174 PHE A CA 1
ATOM 1421 C C . PHE A 1 174 ? -5.778 6.280 -0.304 1.00 98.69 174 PHE A C 1
ATOM 1423 O O . PHE A 1 174 ? -6.391 6.495 0.737 1.00 98.69 174 PHE A O 1
ATOM 1430 N N . PHE A 1 175 ? -4.832 5.342 -0.386 1.00 98.69 175 PHE A N 1
ATOM 1431 C CA . PHE A 1 175 ? -4.356 4.599 0.781 1.00 98.69 175 PHE A CA 1
ATOM 1432 C C . PHE A 1 175 ? -3.799 5.551 1.848 1.00 98.69 175 PHE A C 1
ATOM 1434 O O . PHE A 1 175 ? -4.272 5.520 2.981 1.00 98.69 175 PHE A O 1
ATOM 1441 N N . ILE A 1 176 ? -2.872 6.442 1.480 1.00 98.56 176 ILE A N 1
ATOM 1442 C CA . ILE A 1 176 ? -2.285 7.410 2.417 1.00 98.56 176 ILE A CA 1
ATOM 1443 C C . ILE A 1 176 ? -3.346 8.378 2.955 1.00 98.56 176 ILE A C 1
ATOM 1445 O O . ILE A 1 176 ? -3.389 8.622 4.155 1.00 98.56 176 ILE A O 1
ATOM 1449 N N . LEU A 1 177 ? -4.245 8.882 2.105 1.00 98.75 177 LEU A N 1
ATOM 1450 C CA . LEU A 1 177 ? -5.311 9.794 2.526 1.00 98.75 177 LEU A CA 1
ATOM 1451 C C . LEU A 1 177 ? -6.246 9.151 3.561 1.00 98.75 177 LEU A C 1
ATOM 1453 O O . LEU A 1 177 ? -6.495 9.740 4.609 1.00 98.75 177 LEU A O 1
ATOM 1457 N N . ASN A 1 178 ? -6.748 7.944 3.287 1.00 98.75 178 ASN A N 1
ATOM 1458 C CA . ASN A 1 178 ? -7.645 7.248 4.211 1.00 98.75 178 ASN A CA 1
ATOM 1459 C C . ASN A 1 178 ? -6.921 6.828 5.496 1.00 98.75 178 ASN A C 1
ATOM 1461 O O . ASN A 1 178 ? -7.525 6.877 6.563 1.00 98.75 178 ASN A O 1
ATOM 1465 N N . LEU A 1 179 ? -5.633 6.472 5.419 1.00 98.44 179 LEU A N 1
ATOM 1466 C CA . LEU A 1 179 ? -4.823 6.160 6.598 1.00 98.44 179 LEU A CA 1
ATOM 1467 C C . LEU A 1 179 ? -4.633 7.393 7.489 1.00 98.44 179 LEU A C 1
ATOM 1469 O O . LEU A 1 179 ? -4.755 7.287 8.710 1.00 98.44 179 LEU A O 1
ATOM 1473 N N . SER A 1 180 ? -4.399 8.562 6.890 1.00 98.56 180 SER A N 1
ATOM 1474 C CA . SER A 1 180 ? -4.327 9.832 7.615 1.00 98.56 180 SER A CA 1
ATOM 1475 C C . SER A 1 180 ? -5.658 10.169 8.281 1.00 98.56 180 SER A C 1
ATOM 1477 O O . SER A 1 180 ? -5.671 10.483 9.465 1.00 98.56 180 SER A O 1
ATOM 1479 N N . ILE A 1 181 ? -6.783 10.032 7.569 1.00 98.69 181 ILE A N 1
ATOM 1480 C CA . ILE A 1 181 ? -8.116 10.291 8.139 1.00 98.69 181 ILE A CA 1
ATOM 1481 C C . ILE A 1 181 ? -8.424 9.321 9.286 1.00 98.69 181 ILE A C 1
ATOM 1483 O O . ILE A 1 181 ? -8.868 9.761 10.344 1.00 98.69 181 ILE A O 1
ATOM 1487 N N . LEU A 1 182 ? -8.146 8.024 9.119 1.00 98.50 182 LEU A N 1
ATOM 1488 C CA . LEU A 1 182 ? -8.317 7.027 10.178 1.00 98.50 182 LEU A CA 1
ATOM 1489 C C . LEU A 1 182 ? -7.489 7.387 11.416 1.00 98.50 182 LEU A C 1
ATOM 1491 O O . LEU A 1 182 ? -8.011 7.387 12.527 1.00 98.50 182 LEU A O 1
ATOM 1495 N N . SER A 1 183 ? -6.221 7.751 11.216 1.00 98.12 183 SER A N 1
ATOM 1496 C CA . SER A 1 183 ? -5.333 8.195 12.297 1.00 98.12 183 SER A CA 1
ATOM 1497 C C . SER A 1 183 ? -5.893 9.429 13.007 1.00 98.12 183 SER A C 1
ATOM 1499 O O . SER A 1 183 ? -5.927 9.472 14.232 1.00 98.12 183 SER A O 1
ATOM 1501 N N . THR A 1 184 ? -6.404 10.409 12.258 1.00 98.25 184 THR A N 1
ATOM 1502 C CA . THR A 1 184 ? -7.042 11.605 12.817 1.00 98.25 184 THR A CA 1
ATOM 1503 C C . THR A 1 184 ? -8.293 11.269 13.635 1.00 98.25 184 THR A C 1
ATOM 1505 O O . THR A 1 184 ? -8.452 11.808 14.728 1.00 98.25 184 THR A O 1
ATOM 1508 N N . ILE A 1 185 ? -9.152 10.358 13.164 1.00 97.69 185 ILE A N 1
ATOM 1509 C CA . ILE A 1 185 ? -10.330 9.890 13.916 1.00 97.69 185 ILE A CA 1
ATOM 1510 C C . ILE A 1 185 ? -9.898 9.257 15.242 1.00 97.69 185 ILE A C 1
ATOM 1512 O O . ILE A 1 185 ? -10.436 9.607 16.290 1.00 97.69 185 ILE A O 1
ATOM 1516 N N . ILE A 1 186 ? -8.896 8.374 15.209 1.00 97.62 186 ILE A N 1
ATOM 1517 C CA . ILE A 1 186 ? -8.354 7.729 16.411 1.00 97.62 186 ILE A CA 1
ATOM 1518 C C . ILE A 1 186 ? -7.818 8.781 17.393 1.00 97.62 186 ILE A C 1
ATOM 1520 O O . ILE A 1 186 ? -8.141 8.724 18.579 1.00 97.62 186 ILE A O 1
ATOM 1524 N N . CYS A 1 187 ? -7.073 9.783 16.914 1.00 97.44 187 CYS A N 1
ATOM 1525 C CA . CYS A 1 187 ? -6.605 10.890 17.750 1.00 97.44 187 CYS A CA 1
ATOM 1526 C C . CYS A 1 187 ? -7.765 11.648 18.413 1.00 97.44 187 CYS A C 1
ATOM 1528 O O . CYS A 1 187 ? -7.705 11.915 19.611 1.00 97.44 187 CYS A O 1
ATOM 1530 N N . PHE A 1 188 ? -8.835 11.967 17.677 1.00 96.38 188 PHE A N 1
ATOM 1531 C CA . PHE A 1 188 ? -10.001 12.650 18.248 1.00 96.38 188 PHE A CA 1
ATOM 1532 C C . PHE A 1 188 ? -10.734 11.808 19.293 1.00 96.38 188 PHE A C 1
ATOM 1534 O O . PHE A 1 188 ? -11.158 12.358 20.308 1.00 96.38 188 PHE A O 1
ATOM 1541 N N . ILE A 1 189 ? -10.846 10.491 19.087 1.00 95.31 189 ILE A N 1
ATOM 1542 C CA . ILE A 1 189 ? -11.407 9.578 20.091 1.00 95.31 189 ILE A CA 1
ATOM 1543 C C . ILE A 1 189 ? -10.570 9.648 21.369 1.00 95.31 189 ILE A C 1
ATOM 1545 O O . ILE A 1 189 ? -11.119 9.911 22.435 1.00 95.31 189 ILE A O 1
ATOM 1549 N N . PHE A 1 190 ? -9.246 9.500 21.277 1.00 95.12 190 PHE A N 1
ATOM 1550 C CA . PHE A 1 190 ? -8.375 9.571 22.453 1.00 95.12 190 PHE A CA 1
ATOM 1551 C C . PHE A 1 190 ? -8.430 10.923 23.168 1.00 95.12 190 PHE A C 1
ATOM 1553 O O . PHE A 1 190 ? -8.494 10.949 24.394 1.00 95.12 190 PHE A O 1
ATOM 1560 N N . ILE A 1 191 ? -8.456 12.035 22.428 1.00 94.25 191 ILE A N 1
ATOM 1561 C CA . ILE A 1 191 ? -8.611 13.375 23.013 1.00 94.25 191 ILE A CA 1
ATOM 1562 C C . ILE A 1 191 ? -9.955 13.490 23.744 1.00 94.25 191 ILE A C 1
ATOM 1564 O O . ILE A 1 191 ? -9.999 13.994 24.864 1.00 94.25 191 ILE A O 1
ATOM 1568 N N . GLY A 1 192 ? -11.045 13.001 23.147 1.00 91.75 192 GLY A N 1
ATOM 1569 C CA . GLY A 1 192 ? -12.370 13.007 23.770 1.00 91.75 192 GLY A CA 1
ATOM 1570 C C . GLY A 1 192 ? -12.419 12.184 25.058 1.00 91.75 192 GLY A C 1
ATOM 1571 O O . GLY A 1 192 ? -12.906 12.668 26.078 1.00 91.75 192 GLY A O 1
ATOM 1572 N N . LEU A 1 193 ? -11.849 10.977 25.037 1.00 91.19 193 LEU A N 1
ATOM 1573 C CA . LEU A 1 193 ? -11.743 10.115 26.217 1.00 91.19 193 LEU A CA 1
ATOM 1574 C C . LEU A 1 193 ? -10.893 10.7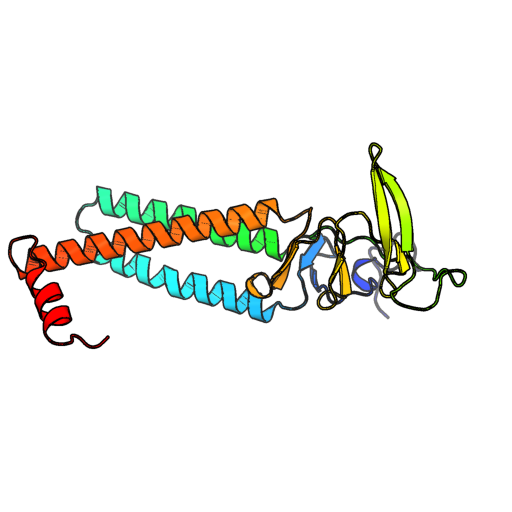55 27.314 1.00 91.19 193 LEU A C 1
ATOM 1576 O O . LEU A 1 193 ? -11.269 10.730 28.482 1.00 91.19 193 LEU A O 1
ATOM 1580 N N . PHE A 1 194 ? -9.777 11.376 26.942 1.00 90.62 194 PHE A N 1
ATOM 1581 C CA . PHE A 1 194 ? -8.927 12.099 27.878 1.00 90.62 194 PHE A CA 1
ATOM 1582 C C . PHE A 1 194 ? -9.682 13.249 28.561 1.00 90.62 194 PHE A C 1
ATOM 1584 O O . PHE A 1 194 ? -9.667 13.363 29.783 1.00 90.62 194 PHE A O 1
ATOM 1591 N N . ILE A 1 195 ? -10.419 14.052 27.788 1.00 89.25 195 ILE A N 1
ATOM 1592 C CA . ILE A 1 195 ? -11.267 15.129 28.314 1.00 89.25 195 ILE A CA 1
ATOM 1593 C C . ILE A 1 195 ? -12.325 14.581 29.283 1.00 89.25 195 ILE A C 1
ATOM 1595 O O . ILE A 1 195 ? -12.515 15.142 30.364 1.00 89.25 195 ILE A O 1
ATOM 1599 N N . GLN A 1 196 ? -12.994 13.481 28.927 1.00 87.38 196 GLN A N 1
ATOM 1600 C CA . GLN A 1 196 ? -13.998 12.839 29.779 1.00 87.38 196 GLN A CA 1
ATOM 1601 C C . GLN A 1 196 ? -13.397 12.366 31.109 1.00 87.38 196 GLN A C 1
ATOM 1603 O O . GLN A 1 196 ? -14.004 12.577 32.159 1.00 87.38 196 GLN A O 1
ATOM 1608 N N . LEU A 1 197 ? -12.194 11.783 31.082 1.00 87.31 197 LEU A N 1
ATOM 1609 C CA . LEU A 1 197 ? -11.465 11.384 32.287 1.00 87.31 197 LEU A CA 1
ATOM 1610 C C . LEU A 1 197 ? -11.131 12.594 33.168 1.00 87.31 197 LEU A C 1
ATOM 1612 O O . LEU A 1 197 ? -11.441 12.572 34.357 1.00 87.31 197 LEU A O 1
ATOM 1616 N N . CYS A 1 198 ? -10.608 13.682 32.592 1.00 85.31 198 CYS A N 1
ATOM 1617 C CA . CYS A 1 198 ? -10.305 14.900 33.349 1.00 85.31 198 CYS A CA 1
ATOM 1618 C C . CYS A 1 198 ? -11.543 15.493 34.035 1.00 85.31 198 CYS A C 1
ATOM 1620 O O . CYS A 1 198 ? -11.450 15.929 35.183 1.00 85.31 198 CYS A O 1
ATOM 1622 N N . ILE A 1 199 ? -12.694 15.504 33.353 1.00 86.38 199 ILE A N 1
ATOM 1623 C CA . ILE A 1 199 ? -13.958 15.993 33.922 1.00 86.38 199 ILE A CA 1
ATOM 1624 C C . ILE A 1 199 ? -14.437 15.070 35.046 1.00 86.38 199 ILE A C 1
ATOM 1626 O O . ILE A 1 199 ? -14.882 15.560 36.082 1.00 86.38 199 ILE A O 1
ATOM 1630 N N . LYS A 1 200 ? -14.333 13.747 34.867 1.00 84.75 200 LYS A N 1
ATOM 1631 C CA . LYS A 1 200 ? -14.753 12.762 35.872 1.00 84.75 200 LYS A CA 1
ATOM 1632 C C . LYS A 1 200 ? -13.916 12.846 37.150 1.00 84.75 200 LYS A C 1
ATOM 1634 O O . LYS A 1 200 ? -14.474 12.713 38.233 1.00 84.75 200 LYS A O 1
ATOM 1639 N N . GLU A 1 201 ? -12.611 13.072 37.028 1.00 84.38 201 GLU A N 1
ATOM 1640 C CA . GLU A 1 201 ? -11.703 13.175 38.176 1.00 84.38 201 GLU A CA 1
ATOM 1641 C C . GLU A 1 201 ? -11.790 14.530 38.889 1.00 84.38 201 GLU A C 1
ATOM 1643 O O . GLU A 1 201 ? -11.800 14.572 40.116 1.00 84.38 201 GLU A O 1
ATOM 1648 N N . ASN A 1 202 ? -11.892 15.639 38.147 1.00 82.12 202 ASN A N 1
ATOM 1649 C CA . ASN A 1 202 ? -11.784 16.991 38.716 1.00 82.12 202 ASN A CA 1
ATOM 1650 C C . ASN A 1 202 ? -13.126 17.733 38.849 1.00 82.12 202 ASN A C 1
ATOM 1652 O O . ASN A 1 202 ? -13.146 18.908 39.221 1.00 82.12 202 ASN A O 1
ATOM 1656 N N . GLY A 1 203 ? -14.247 17.110 38.464 1.00 78.06 203 GLY A N 1
ATOM 1657 C CA . GLY A 1 203 ? -15.580 17.732 38.424 1.00 78.06 203 GLY A CA 1
ATOM 1658 C C . GLY A 1 203 ? -15.721 18.888 37.420 1.00 78.06 203 GLY A C 1
ATOM 1659 O O . GLY A 1 203 ? -16.777 19.507 37.321 1.00 78.06 203 GLY A O 1
ATOM 1660 N N . SER A 1 204 ? -14.656 19.202 36.683 1.00 78.25 204 SER A N 1
ATOM 1661 C CA . SER A 1 204 ? -14.551 20.283 35.707 1.00 78.25 204 SER A CA 1
ATOM 1662 C C . SER A 1 204 ? -13.396 19.993 34.749 1.00 78.25 204 SER A C 1
ATOM 1664 O O . SER A 1 204 ? -12.547 19.140 35.018 1.00 78.25 204 SER A O 1
ATOM 1666 N N . LEU A 1 205 ? -13.343 20.700 33.620 1.00 76.12 205 LEU A N 1
ATOM 1667 C CA . LEU A 1 205 ? -12.213 20.603 32.701 1.00 76.12 205 LEU A CA 1
ATOM 1668 C C . LEU A 1 205 ? -10.984 21.297 33.317 1.00 76.12 205 LEU A C 1
ATOM 1670 O O . LEU A 1 205 ? -10.755 22.483 33.092 1.00 76.12 205 LEU A O 1
ATOM 1674 N N . SER A 1 206 ? -10.212 20.565 34.121 1.00 71.19 206 SER A N 1
ATOM 1675 C CA . SER A 1 206 ? -8.977 21.060 34.734 1.00 71.19 206 SER A CA 1
ATOM 1676 C C . SER A 1 206 ? -7.750 20.424 34.086 1.00 71.19 206 SER A C 1
ATOM 1678 O O . SER A 1 206 ? -7.569 19.210 34.127 1.00 71.19 206 SER A O 1
ATOM 1680 N N . PHE A 1 207 ? -6.879 21.264 33.522 1.00 72.25 207 PHE A N 1
ATOM 1681 C CA . PHE A 1 207 ? -5.566 20.866 32.996 1.00 72.25 207 PHE A CA 1
ATOM 1682 C C . PHE A 1 207 ? -4.442 21.008 34.035 1.00 72.25 207 PHE A C 1
ATOM 1684 O O . PHE A 1 207 ? -3.277 20.767 33.718 1.00 72.25 207 PHE A O 1
ATOM 1691 N N . GLN A 1 208 ? -4.772 21.389 35.276 1.00 67.88 208 GLN A N 1
ATOM 1692 C CA . GLN A 1 208 ? -3.799 21.546 36.363 1.00 67.88 208 GLN A CA 1
ATOM 1693 C C . GLN A 1 208 ? -2.943 20.290 36.600 1.00 67.88 208 GLN A C 1
ATOM 1695 O O . GLN A 1 208 ? -1.737 20.456 36.752 1.00 67.88 208 GLN A O 1
ATOM 1700 N N . PRO A 1 209 ? -3.470 19.047 36.531 1.00 65.50 209 PRO A N 1
ATOM 1701 C CA . PRO A 1 209 ? -2.636 17.850 36.665 1.00 65.50 209 PRO A CA 1
ATOM 1702 C C . PRO A 1 209 ? -1.579 17.717 35.557 1.00 65.50 209 PRO A C 1
ATOM 1704 O O . PRO A 1 209 ? -0.449 17.317 35.822 1.00 65.50 209 PRO A O 1
ATOM 1707 N N . ILE A 1 210 ? -1.905 18.107 34.318 1.00 66.94 210 ILE A N 1
ATOM 1708 C CA . ILE A 1 210 ? -0.956 18.076 33.193 1.00 66.94 210 ILE A CA 1
ATOM 1709 C C . ILE A 1 210 ? 0.118 19.146 33.383 1.00 66.94 210 ILE A C 1
ATOM 1711 O O . ILE A 1 210 ? 1.300 18.861 33.232 1.00 66.94 210 ILE A O 1
ATOM 1715 N N . LEU A 1 211 ? -0.285 20.369 33.738 1.00 68.69 211 LEU A N 1
ATOM 1716 C CA . LEU A 1 211 ? 0.637 21.479 33.988 1.00 68.69 211 LEU A CA 1
ATOM 1717 C C . LEU A 1 211 ? 1.547 21.206 35.188 1.00 68.69 211 LEU A C 1
ATOM 1719 O O . LEU A 1 211 ? 2.720 21.551 35.138 1.00 68.69 211 LEU A O 1
ATOM 1723 N N . TYR A 1 212 ? 1.033 20.541 36.223 1.00 67.06 212 TYR A N 1
ATOM 1724 C CA . TYR A 1 212 ? 1.816 20.066 37.359 1.00 67.06 212 TYR A CA 1
ATOM 1725 C C . TYR A 1 212 ? 2.827 18.996 36.927 1.00 67.06 212 TYR A C 1
ATOM 1727 O O . TYR A 1 212 ? 4.007 19.123 37.219 1.00 67.06 212 TYR A O 1
ATOM 1735 N N . THR A 1 213 ? 2.409 18.007 36.131 1.00 64.62 213 THR A N 1
ATOM 1736 C CA . THR A 1 213 ? 3.311 16.947 35.642 1.00 64.62 213 THR A CA 1
ATOM 1737 C C . THR A 1 213 ? 4.394 17.486 34.696 1.00 64.62 213 THR A C 1
ATOM 1739 O O . THR A 1 213 ? 5.547 17.082 34.783 1.00 64.62 213 THR A O 1
ATOM 1742 N N . ILE A 1 214 ? 4.055 18.425 33.808 1.00 70.06 214 ILE A N 1
ATOM 1743 C CA . ILE A 1 214 ? 5.029 19.087 32.920 1.00 70.06 214 ILE A CA 1
ATOM 1744 C C . ILE A 1 214 ? 5.927 20.049 33.719 1.00 70.06 214 ILE A C 1
ATOM 1746 O O . ILE A 1 214 ? 7.112 20.177 33.426 1.00 70.06 214 ILE A O 1
ATOM 1750 N N . GLY A 1 215 ? 5.376 20.713 34.738 1.00 64.56 215 GLY A N 1
ATOM 1751 C CA . GLY A 1 215 ? 6.085 21.668 35.588 1.00 64.56 215 GLY A CA 1
ATOM 1752 C C . GLY A 1 215 ? 7.046 21.028 36.592 1.00 64.56 215 GLY A C 1
ATOM 1753 O O . GLY A 1 215 ? 8.090 21.611 36.871 1.00 64.56 215 GLY A O 1
ATOM 1754 N N . GLU A 1 216 ? 6.740 19.834 37.107 1.00 65.44 216 GLU A N 1
ATOM 1755 C CA . GLU A 1 216 ? 7.629 19.091 38.014 1.00 65.44 216 GLU A CA 1
ATOM 1756 C C . GLU A 1 216 ? 8.773 18.366 37.289 1.00 65.44 216 GLU A C 1
ATOM 1758 O O . GLU A 1 216 ? 9.794 18.064 37.906 1.00 65.44 216 GLU A O 1
ATOM 1763 N N . TYR A 1 217 ? 8.663 18.157 35.972 1.00 57.22 217 TYR A N 1
ATOM 1764 C CA . TYR A 1 217 ? 9.719 17.562 35.146 1.00 57.22 217 TYR A CA 1
ATOM 1765 C C . TYR A 1 217 ? 10.133 18.491 33.989 1.00 57.22 217 TYR A C 1
ATOM 1767 O O . TYR A 1 217 ? 9.916 18.159 32.824 1.00 57.22 217 TYR A O 1
ATOM 1775 N N . PRO A 1 218 ? 10.787 19.636 34.271 1.00 56.34 218 PRO A N 1
ATOM 1776 C CA . PRO A 1 218 ? 11.121 20.666 33.277 1.00 56.34 218 PRO A CA 1
ATOM 1777 C C . PRO A 1 218 ? 12.222 20.272 32.266 1.00 56.34 218 PRO A C 1
ATOM 1779 O O . PRO A 1 218 ? 12.780 21.140 31.593 1.00 56.34 218 PRO A O 1
ATOM 1782 N N . HIS A 1 219 ? 12.594 18.991 32.174 1.00 58.97 219 HIS A N 1
ATOM 1783 C CA . HIS A 1 219 ? 13.770 18.520 31.428 1.00 58.97 219 HIS A CA 1
ATOM 1784 C C . HIS A 1 219 ? 13.491 17.379 30.435 1.00 58.97 219 HIS A C 1
ATOM 1786 O O . HIS A 1 219 ? 14.413 16.639 30.090 1.00 58.97 219 HIS A O 1
ATOM 1792 N N . MET A 1 220 ? 12.255 17.250 29.947 1.00 47.59 220 MET A N 1
ATOM 1793 C CA . MET A 1 220 ? 11.977 16.556 28.680 1.00 47.59 220 MET A CA 1
ATOM 1794 C C . MET A 1 220 ? 11.646 17.554 27.578 1.00 47.59 220 MET A C 1
ATOM 1796 O O . MET A 1 220 ? 10.910 18.521 27.869 1.00 47.59 220 MET A O 1
#

Foldseek 3Di:
DDDDPDDPDPPDDQCQVVPPWQWDAPPSRPWIAFNLVVLQVVLVVCLCVVLVVLLVCLVVQDPDPVVSVVLVVLLVVLSVLLVVLLCPLRTDDLAFDAADPDADPVAPPDQPGWDWDQDPNDIDIWTADPLRRDTQDVCWDQDPRGSTIHAVWDAADSNSRHTHHDPSVVSVVSSVVSVVVSVVSSVVSVVVSVQVVCCVVVVDRDCVVVCVVCVVCVDD